Protein AF-0000000076848905 (afdb_homodimer)

Foldseek 3Di:
DVVVLVVVLCVVPDPPPPPCSPLSSVVSVQCVVAPLKDWDWDWDADPNDIGTAKIKTFGLVLLVQCVVFWDLEKEWDKDFDDDPQTWIKIFIWTAGPVGDIGGGMIMIHNDLAQVRLLVRLQSVCVSNPDDPAHEYEYEPRPSNVVSCCVNPVPYHYHYDVVVVVVVVD/DVVVLVVVLCVVPDPPPPPCSPLSSVVSVQCVVAPLKDWDWDWDADPNDIGTAKIKTFGLVLLVQCVVFWDLEKEWDKDFDDDPQTWIKIFIWTAGPVGDIGGGMIMIHNDLAQVRLLVRLQSVCVSNPDDPAHEYEYEPRPSNVVSCCVRPVPYHYHYDCVNVVVVVD

Sequence (338 aa):
MEGERERAKDEIYGSWGSSFRYLFNFKAEMELRSPGSIVEVDTKITKGKVYFHRFFMALKPCVDGFHAGCRPYLSIDSTALNGKWNGHLAACTALDGHNWMFPLAFGFIEVEDEDNWTWFMTQLHRALGPISKLAICTDACKGLENAVKKVFPQAEQRECFRHLMQNFSMEGERERAKDEIYGSWGSSFRYLFNFKAEMELRSPGSIVEVDTKITKGKVYFHRFFMALKPCVDGFHAGCRPYLSIDSTALNGKWNGHLAACTALDGHNWMFPLAFGFIEVEDEDNWTWFMTQLHRALGPISKLAICTDACKGLENAVKKVFPQAEQRECFRHLMQNFS

pLDDT: mean 81.02, std 18.51, range [32.06, 98.38]

Nearest PDB structures (foldseek):
  8wwc-assembly1_C  TM=4.195E-01  e=5.656E-01  synthetic construct
  1g6a-assembly1_A  TM=2.317E-01  e=2.891E-01  Pseudomonas aeruginosa
  6izd-assembly1_A  TM=3.398E-01  e=9.214E-01  Vibrio parahaemolyticus
  6izc-assembly2_B  TM=3.377E-01  e=1.041E+00  Vibrio parahaemolyticus
  9bzr-assembly1_A  TM=2.389E-01  e=2.446E+00  Bordetella bronchiseptica RB50

Organism: Aegilops tauschii subsp. strangulata (NCBI:txid200361)

InterPro domains:
  IPR001207 Transposase, mutator type [PS01007] (139-163)
  IPR018289 MULE transposase domain [PF10551] (74-167)

Secondary structure (DSSP, 8-state):
-HHHHHHHHHHHH-S--TTTHHHHHHHHHHHHHSTT-EEEEEEEEETTEEEEEEEEEE-HHHHHHHHHHEEEEEEEEEEE--SSS--EEEEEEEEETTS-EEEEEEEEESS-SHHHHHHHHHHHHHHH---TT-EEEE-S-HHHHHHHHHH-TTSEEEE-HHHHHHHH-/-HHHHHHHHHHHH-S--TTTHHHHHHHHHHHHHSTT-EEEEEEEEETTEEEEEEEEEE-HHHHHHHHHHEEEEEEEEEEE--SSS--EEEEEEEEETTS-EEEEEEEEESS-SHHHHHHHHHHHHHHH---TT-EEEE-S-HHHHHHHHHH-TTSEEEE-HHHHHHHH-

Radius of gyration: 19.5 Å; Cα contacts (8 Å, |Δi|>4): 661; chains: 2; bounding box: 56×47×46 Å

Solvent-accessible surface area (backbone atoms only — not comparable to full-atom values): 17818 Å² total; per-residue (Å²): 111,70,62,54,51,51,47,50,48,44,67,70,62,53,89,59,67,85,66,60,46,49,63,53,46,35,40,52,48,47,40,68,47,34,68,79,28,44,63,46,79,42,69,39,76,54,95,87,37,81,38,83,41,33,36,39,39,31,46,33,58,31,44,50,39,41,75,71,46,34,47,58,40,37,26,44,43,68,35,75,43,69,50,92,52,75,27,27,42,36,38,35,34,34,26,31,78,73,61,37,80,36,73,40,34,41,32,36,32,50,54,89,35,41,67,48,31,32,52,53,44,44,55,48,40,68,64,65,49,90,64,79,80,25,32,38,34,30,58,87,39,71,21,48,55,52,19,42,50,69,68,40,64,80,40,46,78,39,69,28,58,74,53,52,49,54,72,71,96,112,71,61,54,52,52,48,51,50,44,67,71,63,52,91,59,67,84,64,61,46,45,63,52,47,33,40,52,49,48,40,66,46,34,67,78,29,43,63,48,80,43,69,39,77,54,97,87,37,81,39,84,43,34,36,41,39,30,46,31,58,30,46,52,37,41,76,71,47,32,47,57,39,37,27,45,42,67,34,74,44,70,50,91,52,74,27,27,42,36,38,34,34,32,26,31,78,72,61,36,81,35,74,40,35,39,31,37,32,51,56,89,36,42,67,49,32,32,50,52,44,45,54,49,41,68,64,65,48,90,64,79,79,25,34,37,33,29,59,88,36,72,20,47,53,52,18,44,51,69,67,39,64,78,41,45,79,40,72,29,56,74,52,53,50,54,70,72,96

Structure (mmCIF, N/CA/C/O backbone):
data_AF-0000000076848905-model_v1
#
loop_
_entity.id
_entity.type
_entity.pdbx_description
1 polymer 'MULE transposase domain-containing protein'
#
loop_
_atom_site.group_PDB
_atom_site.id
_atom_site.type_symbol
_atom_site.label_atom_id
_atom_site.label_alt_id
_atom_site.label_comp_id
_atom_site.label_asym_id
_atom_site.label_entity_id
_atom_site.label_seq_id
_atom_site.pdbx_PDB_ins_code
_atom_site.Cartn_x
_atom_site.Cartn_y
_atom_site.Cartn_z
_atom_site.occupancy
_atom_site.B_iso_or_equiv
_atom_site.auth_seq_id
_atom_site.auth_comp_id
_atom_site.auth_asym_id
_atom_site.auth_atom_id
_atom_site.pdbx_PDB_model_num
ATOM 1 N N . MET A 1 1 ? 29.141 11.609 4 1 42.06 1 MET A N 1
ATOM 2 C CA . MET A 1 1 ? 28.312 10.43 3.76 1 42.06 1 MET A CA 1
ATOM 3 C C . MET A 1 1 ? 26.953 10.82 3.205 1 42.06 1 MET A C 1
ATOM 5 O O . MET A 1 1 ? 26.453 10.188 2.277 1 42.06 1 MET A O 1
ATOM 9 N N . GLU A 1 2 ? 26.375 11.961 3.758 1 45.75 2 GLU A N 1
ATOM 10 C CA . GLU A 1 2 ? 25.141 12.562 3.264 1 45.75 2 GLU A CA 1
ATOM 11 C C . GLU A 1 2 ? 25.312 13.094 1.845 1 45.75 2 GLU A C 1
ATOM 13 O O . GLU A 1 2 ? 24.453 12.906 0.992 1 45.75 2 GLU A O 1
ATOM 18 N N . GLY A 1 3 ? 26.422 13.641 1.69 1 48.31 3 GLY A N 1
ATOM 19 C CA . GLY A 1 3 ? 26.75 14.281 0.425 1 48.31 3 GLY A CA 1
ATOM 20 C C . GLY A 1 3 ? 26.875 13.297 -0.722 1 48.31 3 GLY A C 1
ATOM 21 O O . GLY A 1 3 ? 26.438 13.578 -1.842 1 48.31 3 GLY A O 1
ATOM 22 N N . GLU A 1 4 ? 27.578 12.172 -0.38 1 47.31 4 GLU A N 1
ATOM 23 C CA . GLU A 1 4 ? 27.797 11.164 -1.408 1 47.31 4 GLU A CA 1
ATOM 24 C C . GLU A 1 4 ? 26.484 10.523 -1.845 1 47.31 4 GLU A C 1
ATOM 26 O O . GLU A 1 4 ? 26.297 10.211 -3.023 1 47.31 4 GLU A O 1
ATOM 31 N N . ARG A 1 5 ? 25.609 10.367 -0.868 1 46.81 5 ARG A N 1
ATOM 32 C CA . ARG A 1 5 ? 24.297 9.805 -1.173 1 46.81 5 ARG A CA 1
ATOM 33 C C . ARG A 1 5 ? 23.5 10.75 -2.064 1 46.81 5 ARG A C 1
ATOM 35 O O . ARG A 1 5 ? 22.859 10.305 -3.018 1 46.81 5 ARG A O 1
ATOM 42 N N . GLU A 1 6 ? 23.578 11.984 -1.723 1 48.09 6 GLU A N 1
ATOM 43 C CA . GLU A 1 6 ? 22.984 12.992 -2.584 1 48.09 6 GLU A CA 1
ATOM 44 C C . GLU A 1 6 ? 23.578 12.961 -3.986 1 48.09 6 GLU A C 1
ATOM 46 O O . GLU A 1 6 ? 22.859 13.086 -4.98 1 48.09 6 GLU A O 1
ATOM 51 N N . ARG A 1 7 ? 24.938 12.914 -4.023 1 46.19 7 ARG A N 1
ATOM 52 C CA . ARG A 1 7 ? 25.641 12.891 -5.305 1 46.19 7 ARG A CA 1
ATOM 53 C C . ARG A 1 7 ? 25.25 11.656 -6.113 1 46.19 7 ARG A C 1
ATOM 55 O O . ARG A 1 7 ? 25.031 11.742 -7.324 1 46.19 7 ARG A O 1
ATOM 62 N N . ALA A 1 8 ? 25.25 10.531 -5.512 1 44.81 8 ALA A N 1
ATOM 63 C CA . ALA A 1 8 ? 24.906 9.289 -6.199 1 44.81 8 ALA A CA 1
ATOM 64 C C . ALA A 1 8 ? 23.484 9.344 -6.734 1 44.81 8 ALA A C 1
ATOM 66 O O . ALA A 1 8 ? 23.219 8.914 -7.859 1 44.81 8 ALA A O 1
ATOM 67 N N . LYS A 1 9 ? 22.656 9.922 -5.988 1 47.72 9 LYS A N 1
ATOM 68 C CA . LYS A 1 9 ? 21.281 10.156 -6.422 1 47.72 9 LYS A CA 1
ATOM 69 C C . LYS A 1 9 ? 21.25 11.055 -7.652 1 47.72 9 LYS A C 1
ATOM 71 O O . LYS A 1 9 ? 20.5 10.781 -8.602 1 47.72 9 LYS A O 1
ATOM 76 N N . ASP A 1 10 ? 21.969 12.094 -7.57 1 48.12 10 ASP A N 1
ATOM 77 C CA . ASP A 1 10 ? 22.094 13.008 -8.695 1 48.12 10 ASP A CA 1
ATOM 78 C C . ASP A 1 10 ? 22.656 12.305 -9.93 1 48.12 10 ASP A C 1
ATOM 80 O O . ASP A 1 10 ? 22.297 12.625 -11.062 1 48.12 10 ASP A O 1
ATOM 84 N N . GLU A 1 11 ? 23.594 11.492 -9.734 1 45.66 11 GLU A N 1
ATOM 85 C CA . GLU A 1 11 ? 24.219 10.773 -10.836 1 45.66 11 GLU A CA 1
ATOM 86 C C . GLU A 1 11 ? 23.234 9.805 -11.484 1 45.66 11 GLU A C 1
ATOM 88 O O . GLU A 1 11 ? 23.281 9.562 -12.695 1 45.66 11 GLU A O 1
ATOM 93 N N . ILE A 1 12 ? 22.5 9.219 -10.727 1 39.62 12 ILE A N 1
ATOM 94 C CA . ILE A 1 12 ? 21.594 8.219 -11.273 1 39.62 12 ILE A CA 1
ATOM 95 C C . ILE A 1 12 ? 20.391 8.906 -11.93 1 39.62 12 ILE A C 1
ATOM 97 O O . ILE A 1 12 ? 19.922 8.477 -12.984 1 39.62 12 ILE A O 1
ATOM 101 N N . TYR A 1 13 ? 19.828 9.828 -11.352 1 42.56 13 TYR A N 1
ATOM 102 C CA . TYR A 1 13 ? 18.547 10.289 -11.859 1 42.56 13 TYR A CA 1
ATOM 103 C C . TYR A 1 13 ? 18.688 11.602 -12.617 1 42.56 13 TYR A C 1
ATOM 105 O O . TYR A 1 13 ? 17.75 12.062 -13.266 1 42.56 13 TYR A O 1
ATOM 113 N N . GLY A 1 14 ? 19.75 12.094 -13.125 1 37.22 14 GLY A N 1
ATOM 114 C CA . GLY A 1 14 ? 19.953 13.328 -13.875 1 37.22 14 GLY A CA 1
ATOM 115 C C . GLY A 1 14 ? 19.406 14.555 -13.18 1 37.22 14 GLY A C 1
ATOM 116 O O . GLY A 1 14 ? 18.812 14.445 -12.102 1 37.22 14 GLY A O 1
ATOM 117 N N . SER A 1 15 ? 19.719 15.875 -13.742 1 37.5 15 SER A N 1
ATOM 118 C CA . SER A 1 15 ? 19.266 17.203 -13.359 1 37.5 15 SER A CA 1
ATOM 119 C C . SER A 1 15 ? 17.734 17.297 -13.375 1 37.5 15 SER A C 1
ATOM 121 O O . SER A 1 15 ? 17.141 17.641 -14.406 1 37.5 15 SER A O 1
ATOM 123 N N . TRP A 1 16 ? 17.047 16.391 -13.094 1 38.75 16 TRP A N 1
ATOM 124 C CA . TRP A 1 16 ? 15.602 16.531 -13.188 1 38.75 16 TRP A CA 1
ATOM 125 C C . TRP A 1 16 ? 15.125 17.781 -12.445 1 38.75 16 TRP A C 1
ATOM 127 O O . TRP A 1 16 ? 15.688 18.141 -11.406 1 38.75 16 TRP A O 1
ATOM 137 N N . GLY A 1 17 ? 14.398 18.641 -13.031 1 40.88 17 GLY A N 1
ATOM 138 C CA . GLY A 1 17 ? 13.805 19.734 -12.289 1 40.88 17 GLY A CA 1
ATOM 139 C C . GLY A 1 17 ? 13.375 19.344 -10.883 1 40.88 17 GLY A C 1
ATOM 140 O O . GLY A 1 17 ? 13.266 18.156 -10.578 1 40.88 17 GLY A O 1
ATOM 141 N N . SER A 1 18 ? 13.312 20.203 -9.828 1 47.56 18 SER A N 1
ATOM 142 C CA . SER A 1 18 ? 13.148 20.188 -8.375 1 47.56 18 SER A CA 1
ATOM 143 C C . SER A 1 18 ? 12.023 19.25 -7.961 1 47.56 18 SER A C 1
ATOM 145 O O . SER A 1 18 ? 12.062 18.672 -6.875 1 47.56 18 SER A O 1
ATOM 147 N N . SER A 1 19 ? 11.062 19.016 -8.852 1 48.88 19 SER A N 1
ATOM 148 C CA . SER A 1 19 ? 9.773 18.516 -8.375 1 48.88 19 SER A CA 1
ATOM 149 C C . SER A 1 19 ? 9.789 17 -8.258 1 48.88 19 SER A C 1
ATOM 151 O O . SER A 1 19 ? 9.195 16.438 -7.328 1 48.88 19 SER A O 1
ATOM 153 N N . PHE A 1 20 ? 10.414 16.281 -9.281 1 53.88 20 PHE A N 1
ATOM 154 C CA . PHE A 1 20 ? 10.398 14.828 -9.336 1 53.88 20 PHE A CA 1
ATOM 155 C C . PHE A 1 20 ? 11.383 14.234 -8.328 1 53.88 20 PHE A C 1
ATOM 157 O O . PHE A 1 20 ? 11.383 13.023 -8.094 1 53.88 20 PHE A O 1
ATOM 164 N N . ARG A 1 21 ? 11.906 15.016 -7.676 1 63.47 21 ARG A N 1
ATOM 165 C CA . ARG A 1 21 ? 13.094 14.617 -6.922 1 63.47 21 ARG A CA 1
ATOM 166 C C . ARG A 1 21 ? 12.719 13.727 -5.738 1 63.47 21 ARG A C 1
ATOM 168 O O . ARG A 1 21 ? 13.43 12.773 -5.418 1 63.47 21 ARG A O 1
ATOM 175 N N . TYR A 1 22 ? 11.414 13.844 -5.445 1 71.56 22 TYR A N 1
ATOM 176 C CA . TYR A 1 22 ? 11.203 13.164 -4.172 1 71.56 22 TYR A CA 1
ATOM 177 C C . TYR A 1 22 ? 10.852 11.695 -4.383 1 71.56 22 TYR A C 1
ATOM 179 O O . TYR A 1 22 ? 11.359 10.828 -3.672 1 71.56 22 TYR A O 1
ATOM 187 N N . LEU A 1 23 ? 10.102 11.422 -5.469 1 78 23 LEU A N 1
ATOM 188 C CA . LEU A 1 23 ? 9.766 10.031 -5.738 1 78 23 LEU A CA 1
ATOM 189 C C . LEU A 1 23 ? 10.984 9.258 -6.215 1 78 23 LEU A C 1
ATOM 191 O O . LEU A 1 23 ? 11.172 8.094 -5.844 1 78 23 LEU A O 1
ATOM 195 N N . PHE A 1 24 ? 11.734 9.945 -6.93 1 79.88 24 PHE A N 1
ATOM 196 C CA . PHE A 1 24 ? 12.93 9.273 -7.426 1 79.88 24 PHE A CA 1
ATOM 197 C C . PHE A 1 24 ? 13.953 9.102 -6.316 1 79.88 24 PHE A C 1
ATOM 199 O O . PHE A 1 24 ? 14.664 8.094 -6.27 1 79.88 24 PHE A O 1
ATOM 206 N N . ASN A 1 25 ? 14.016 10.094 -5.496 1 81.19 25 ASN A N 1
ATOM 207 C CA . ASN A 1 25 ? 14.852 9.938 -4.312 1 81.19 25 ASN A CA 1
ATOM 208 C C . ASN A 1 25 ? 14.367 8.797 -3.424 1 81.19 25 ASN A C 1
ATOM 210 O O . ASN A 1 25 ? 15.18 8.039 -2.889 1 81.19 25 ASN A O 1
ATOM 214 N N . PHE A 1 26 ? 13.117 8.797 -3.357 1 81.5 26 PHE A N 1
ATOM 215 C CA . PHE A 1 26 ? 12.523 7.703 -2.602 1 81.5 26 PHE A CA 1
ATOM 216 C C . PHE A 1 26 ? 12.898 6.355 -3.211 1 81.5 26 PHE A C 1
ATOM 218 O O . PHE A 1 26 ? 13.336 5.449 -2.502 1 81.5 26 PHE A O 1
ATOM 225 N N . LYS A 1 27 ? 12.695 6.25 -4.488 1 86.5 27 LYS A N 1
ATOM 226 C CA . LYS A 1 27 ? 13.055 5.02 -5.191 1 86.5 27 LYS A CA 1
ATOM 227 C C .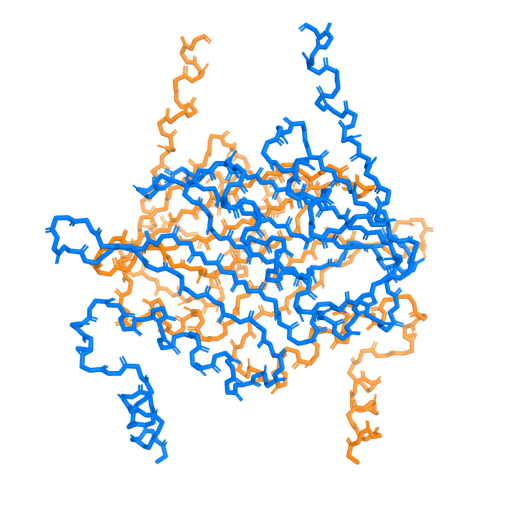 LYS A 1 27 ? 14.508 4.645 -4.934 1 86.5 27 LYS A C 1
ATOM 229 O O . LYS A 1 27 ? 14.812 3.502 -4.578 1 86.5 27 LYS A O 1
ATOM 234 N N . ALA A 1 28 ? 15.359 5.547 -5.055 1 86.25 28 ALA A N 1
ATOM 235 C CA . ALA A 1 28 ? 16.797 5.312 -4.879 1 86.25 28 ALA A CA 1
ATOM 236 C C . ALA A 1 28 ? 17.109 4.879 -3.451 1 86.25 28 ALA A C 1
ATOM 238 O O . ALA A 1 28 ? 17.891 3.957 -3.232 1 86.25 28 ALA A O 1
ATOM 239 N N . GLU A 1 29 ? 16.469 5.531 -2.533 1 85.31 29 GLU A N 1
ATOM 240 C CA . GLU A 1 29 ? 16.703 5.215 -1.127 1 85.31 29 GLU A CA 1
ATOM 241 C C . GLU A 1 29 ? 16.203 3.811 -0.788 1 85.31 29 GLU A C 1
ATOM 243 O O . GLU A 1 29 ? 16.844 3.084 -0.03 1 85.31 29 GLU A O 1
ATOM 248 N N . MET A 1 30 ? 15.031 3.498 -1.342 1 86.38 30 MET A N 1
ATOM 249 C CA . MET A 1 30 ? 14.469 2.182 -1.07 1 86.38 30 MET A CA 1
ATOM 250 C C . MET A 1 30 ? 15.344 1.078 -1.65 1 86.38 30 MET A C 1
ATOM 252 O O . MET A 1 30 ? 15.578 0.058 -1.001 1 86.38 30 MET A O 1
ATOM 256 N N . GLU A 1 31 ? 15.812 1.301 -2.812 1 86.25 31 GLU A N 1
ATOM 257 C CA . GLU A 1 31 ? 16.641 0.296 -3.469 1 86.25 31 GLU A CA 1
ATOM 258 C C . GLU A 1 31 ? 18 0.156 -2.773 1 86.25 31 GLU A C 1
ATOM 260 O O . GLU A 1 31 ? 18.578 -0.928 -2.754 1 86.25 31 GLU A O 1
ATOM 265 N N . LEU A 1 32 ? 18.469 1.231 -2.17 1 85.94 32 LEU A N 1
ATOM 266 C CA . LEU A 1 32 ? 19.719 1.204 -1.421 1 85.94 32 LEU A CA 1
ATOM 267 C C . LEU A 1 32 ? 19.531 0.51 -0.076 1 85.94 32 LEU A C 1
ATOM 269 O O . LEU A 1 32 ? 20.359 -0.313 0.322 1 85.94 32 LEU A O 1
ATOM 273 N N . ARG A 1 33 ? 18.438 0.806 0.573 1 84.5 33 ARG A N 1
ATOM 274 C CA . ARG A 1 33 ? 18.188 0.293 1.918 1 84.5 33 ARG A CA 1
ATOM 275 C C . ARG A 1 33 ? 17.719 -1.157 1.876 1 84.5 33 ARG A C 1
ATOM 277 O O . ARG A 1 33 ? 17.969 -1.921 2.812 1 84.5 33 ARG A O 1
ATOM 284 N N . SER A 1 34 ? 17.109 -1.498 0.831 1 87.88 34 SER A N 1
ATOM 285 C CA . SER A 1 34 ? 16.578 -2.848 0.672 1 87.88 34 SER A CA 1
ATOM 286 C C . SER A 1 34 ? 16.875 -3.4 -0.718 1 87.88 34 SER A C 1
ATOM 288 O O . SER A 1 34 ? 15.953 -3.613 -1.517 1 87.88 34 SER A O 1
ATOM 290 N N . PRO A 1 35 ? 18.203 -3.799 -0.839 1 89.31 35 PRO A N 1
ATOM 291 C CA . PRO A 1 35 ? 18.578 -4.332 -2.15 1 89.31 35 PRO A CA 1
ATOM 292 C C . PRO A 1 35 ? 17.75 -5.551 -2.549 1 89.31 35 PRO A C 1
ATOM 294 O O . PRO A 1 35 ? 17.484 -6.422 -1.717 1 89.31 35 PRO A O 1
ATOM 297 N N . GLY A 1 36 ? 17.297 -5.531 -3.807 1 91.44 36 GLY A N 1
ATOM 298 C CA . GLY A 1 36 ? 16.438 -6.594 -4.293 1 91.44 36 GLY A CA 1
ATOM 299 C C . GLY A 1 36 ? 14.977 -6.18 -4.367 1 91.44 36 GLY A C 1
ATOM 300 O O . GLY A 1 36 ? 14.164 -6.859 -4.996 1 91.44 36 GLY A O 1
ATOM 301 N N . SER A 1 37 ? 14.695 -5.09 -3.711 1 93.31 37 SER A N 1
ATOM 302 C CA . SER A 1 37 ? 13.359 -4.52 -3.857 1 93.31 37 SER A CA 1
ATOM 303 C C . SER A 1 37 ? 13.148 -3.979 -5.266 1 93.31 37 SER A C 1
ATOM 305 O O . SER A 1 37 ? 14.094 -3.557 -5.93 1 93.31 37 SER A O 1
ATOM 307 N N . ILE A 1 38 ? 11.93 -4.066 -5.691 1 95.56 38 ILE A N 1
ATOM 308 C CA . ILE A 1 38 ? 11.555 -3.484 -6.977 1 95.56 38 ILE A CA 1
ATOM 309 C C . ILE A 1 38 ? 10.703 -2.24 -6.75 1 95.56 38 ILE A C 1
ATOM 311 O O . ILE A 1 38 ? 9.594 -2.332 -6.215 1 95.56 38 ILE A O 1
ATOM 315 N N . VAL A 1 39 ? 11.258 -1.119 -7.062 1 94 39 VAL A N 1
ATOM 316 C CA . VAL A 1 39 ? 10.547 0.155 -7.023 1 94 39 VAL A CA 1
ATOM 317 C C . VAL A 1 39 ? 10.602 0.824 -8.391 1 94 39 VAL A C 1
ATOM 319 O O . VAL A 1 39 ? 11.688 1.123 -8.898 1 94 39 VAL A O 1
ATOM 322 N N . GLU A 1 40 ? 9.445 1.011 -8.961 1 95.19 40 GLU A N 1
ATOM 323 C CA . GLU A 1 40 ? 9.398 1.582 -10.297 1 95.19 40 GLU A CA 1
ATOM 324 C C . GLU A 1 40 ?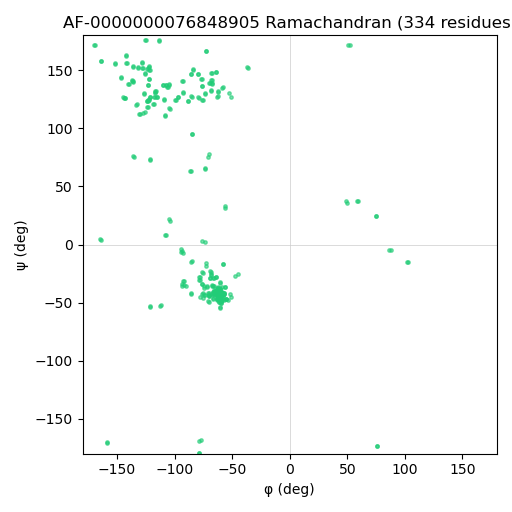 8.484 2.801 -10.352 1 95.19 40 GLU A C 1
ATOM 326 O O . GLU A 1 40 ? 7.383 2.779 -9.797 1 95.19 40 GLU A O 1
ATOM 331 N N . VAL A 1 41 ? 8.992 3.855 -10.906 1 91.12 41 VAL A N 1
ATOM 332 C CA . VAL A 1 41 ? 8.227 5.07 -11.164 1 91.12 41 VAL A CA 1
ATOM 333 C C . VAL A 1 41 ? 8.188 5.352 -12.664 1 91.12 41 VAL A C 1
ATOM 335 O O . VAL A 1 41 ? 9.227 5.406 -13.32 1 91.12 41 VAL A O 1
ATOM 338 N N . ASP A 1 42 ? 6.992 5.387 -13.117 1 91.44 42 ASP A N 1
ATOM 339 C CA . ASP A 1 42 ? 6.809 5.699 -14.531 1 91.44 42 ASP A CA 1
ATOM 340 C C . ASP A 1 42 ? 6.242 7.109 -14.711 1 91.44 42 ASP A C 1
ATOM 342 O O . ASP A 1 42 ? 5.41 7.555 -13.914 1 91.44 42 ASP A O 1
ATOM 346 N N . THR A 1 43 ? 6.785 7.824 -15.672 1 86.81 43 THR A N 1
ATOM 347 C CA . THR A 1 43 ? 6.336 9.18 -15.977 1 86.81 43 THR A CA 1
ATOM 348 C C . THR A 1 43 ? 5.879 9.273 -17.438 1 86.81 43 THR A C 1
ATOM 350 O O . THR A 1 43 ? 6.18 8.398 -18.25 1 86.81 43 THR A O 1
ATOM 353 N N . LYS A 1 44 ? 5.043 10.164 -17.609 1 84.19 44 LYS A N 1
ATOM 354 C CA . LYS A 1 44 ? 4.617 10.445 -18.969 1 84.19 44 LYS A CA 1
ATOM 355 C C . LYS A 1 44 ? 4.844 11.914 -19.328 1 84.19 44 LYS A C 1
ATOM 357 O O . LYS A 1 44 ? 4.945 12.758 -18.438 1 84.19 44 LYS A O 1
ATOM 362 N N . ILE A 1 45 ? 5.07 12.141 -20.609 1 83.81 45 ILE A N 1
ATOM 363 C CA . ILE A 1 45 ? 5.258 13.5 -21.094 1 83.81 45 ILE A CA 1
ATOM 364 C C . ILE A 1 45 ? 3.994 13.969 -21.812 1 83.81 45 ILE A C 1
ATOM 366 O O . ILE A 1 45 ? 3.527 13.312 -22.75 1 83.81 45 ILE A O 1
ATOM 370 N N . THR A 1 46 ? 3.406 14.969 -21.266 1 77.62 46 THR A N 1
ATOM 371 C CA . THR A 1 46 ? 2.248 15.602 -21.891 1 77.62 46 THR A CA 1
ATOM 372 C C . THR A 1 46 ? 2.504 17.094 -22.109 1 77.62 46 THR A C 1
ATOM 374 O O . THR A 1 46 ? 2.779 17.828 -21.156 1 77.62 46 THR A O 1
ATOM 377 N N . LYS A 1 47 ? 2.369 17.5 -23.375 1 83.38 47 LYS A N 1
ATOM 378 C CA . LYS A 1 47 ? 2.576 18.891 -23.75 1 83.38 47 LYS A CA 1
ATOM 379 C C . LYS A 1 47 ? 3.891 19.422 -23.172 1 83.38 47 LYS A C 1
ATOM 381 O O . LYS A 1 47 ? 3.926 20.484 -22.562 1 83.38 47 LYS A O 1
ATOM 386 N N . GLY A 1 48 ? 4.902 18.625 -23.141 1 79.38 48 GLY A N 1
ATOM 387 C CA . GLY A 1 48 ? 6.246 19.031 -22.766 1 79.38 48 GLY A CA 1
ATOM 388 C C . GLY A 1 48 ? 6.484 18.969 -21.266 1 79.38 48 GLY A C 1
ATOM 389 O O . GLY A 1 48 ? 7.582 19.266 -20.797 1 79.38 48 GLY A O 1
ATOM 390 N N . LYS A 1 49 ? 5.441 18.672 -20.594 1 76.31 49 LYS A N 1
ATOM 391 C CA . LYS A 1 49 ? 5.59 18.547 -19.141 1 76.31 49 LYS A CA 1
ATOM 392 C C . LYS A 1 49 ? 5.582 17.094 -18.703 1 76.31 49 LYS A C 1
ATOM 394 O O . LYS A 1 49 ? 4.898 16.266 -19.297 1 76.31 49 LYS A O 1
ATOM 399 N N . VAL A 1 50 ? 6.492 16.828 -17.766 1 77.62 50 VAL A N 1
ATOM 400 C CA . VAL A 1 50 ? 6.582 15.477 -17.234 1 77.62 50 VAL A CA 1
ATOM 401 C C . VAL A 1 50 ? 5.574 15.305 -16.094 1 77.62 50 VAL A C 1
ATOM 403 O O . VAL A 1 50 ? 5.508 16.141 -15.188 1 77.62 50 VAL A O 1
ATOM 406 N N . TYR A 1 51 ? 4.75 14.242 -16.203 1 76.31 51 TYR A N 1
ATOM 407 C CA . TYR A 1 51 ? 3.752 13.953 -15.188 1 76.31 51 TYR A CA 1
ATOM 408 C C . TYR A 1 51 ? 3.953 12.555 -14.609 1 76.31 51 TYR A C 1
ATOM 410 O O . TYR A 1 51 ? 4.473 11.664 -15.281 1 76.31 51 TYR A O 1
ATOM 418 N N . PHE A 1 52 ? 3.557 12.469 -13.359 1 81.25 52 PHE A N 1
ATOM 419 C CA . PHE A 1 52 ? 3.508 11.141 -12.75 1 81.25 52 PHE A CA 1
ATOM 420 C C . PHE A 1 52 ? 2.508 10.25 -13.469 1 81.25 52 PHE A C 1
ATOM 422 O O . PHE A 1 52 ? 1.381 10.672 -13.742 1 81.25 52 PHE A O 1
ATOM 429 N N . HIS A 1 53 ? 3.006 9.039 -13.789 1 88.38 53 HIS A N 1
ATOM 430 C CA . HIS A 1 53 ? 2.121 8.141 -14.516 1 88.38 53 HIS A CA 1
ATOM 431 C C . HIS A 1 53 ? 1.721 6.941 -13.664 1 88.38 53 HIS A C 1
ATOM 433 O O . HIS A 1 53 ? 0.532 6.664 -13.492 1 88.38 53 HIS A O 1
ATOM 439 N N . ARG A 1 54 ? 2.6 6.285 -13.117 1 92.5 54 ARG A N 1
ATOM 440 C CA . ARG A 1 54 ? 2.312 5.113 -12.297 1 92.5 54 ARG A CA 1
ATOM 441 C C . ARG A 1 54 ? 3.518 4.734 -11.445 1 92.5 54 ARG A C 1
ATOM 443 O O . ARG A 1 54 ? 4.633 5.191 -11.703 1 92.5 54 ARG A O 1
ATOM 450 N N . PHE A 1 55 ? 3.232 4.027 -10.391 1 92.12 55 PHE A N 1
ATOM 451 C CA . PHE A 1 55 ? 4.195 3.66 -9.359 1 92.12 55 PHE A CA 1
ATOM 452 C C . PHE A 1 55 ? 3.973 2.225 -8.898 1 92.12 55 PHE A C 1
ATOM 454 O O . PHE A 1 55 ? 2.832 1.768 -8.805 1 92.12 55 PHE A O 1
ATOM 461 N N . PHE A 1 56 ? 5.105 1.493 -8.719 1 96.06 56 PHE A N 1
ATOM 462 C CA . PHE A 1 56 ? 5.062 0.127 -8.211 1 96.06 56 PHE A CA 1
ATOM 463 C C . PHE A 1 56 ? 6.145 -0.091 -7.16 1 96.06 56 PHE A C 1
ATOM 465 O O . PHE A 1 56 ? 7.277 0.366 -7.324 1 96.06 56 PHE A O 1
ATOM 472 N N . MET A 1 57 ? 5.742 -0.843 -6.086 1 95.75 57 MET A N 1
ATOM 473 C CA . MET A 1 57 ? 6.75 -1.179 -5.082 1 95.75 57 MET A CA 1
ATOM 474 C C . MET A 1 57 ? 6.516 -2.578 -4.523 1 95.75 57 MET A C 1
ATOM 476 O O . MET A 1 57 ? 5.398 -2.916 -4.133 1 95.75 57 MET A O 1
ATOM 480 N N . ALA A 1 58 ? 7.488 -3.369 -4.566 1 96.44 58 ALA A N 1
ATOM 481 C CA . ALA A 1 58 ? 7.59 -4.648 -3.869 1 96.44 58 ALA A CA 1
ATOM 482 C C . ALA A 1 58 ? 8.914 -4.758 -3.117 1 96.44 58 ALA A C 1
ATOM 484 O O . ALA A 1 58 ? 9.977 -4.855 -3.732 1 96.44 58 ALA A O 1
ATOM 485 N N . LEU A 1 59 ? 8.844 -4.766 -1.847 1 93.56 59 LEU A N 1
ATOM 486 C CA . LEU A 1 59 ? 10.055 -4.789 -1.028 1 93.56 59 LEU A CA 1
ATOM 487 C C . LEU A 1 59 ? 10.625 -6.203 -0.945 1 93.56 59 LEU A C 1
ATOM 489 O O . LEU A 1 59 ? 9.867 -7.176 -0.854 1 93.56 59 LEU A O 1
ATOM 493 N N . LYS A 1 60 ? 11.867 -6.242 -0.875 1 93.25 60 LYS A N 1
ATOM 494 C CA . LYS A 1 60 ? 12.547 -7.531 -0.838 1 93.25 60 LYS A CA 1
ATOM 495 C C . LYS A 1 60 ? 12.078 -8.375 0.344 1 93.25 60 LYS A C 1
ATOM 497 O O . LYS A 1 60 ? 11.852 -9.578 0.206 1 93.25 60 LYS A O 1
ATOM 502 N N . PRO A 1 61 ? 11.93 -7.797 1.509 1 90 61 PRO A N 1
ATOM 503 C CA . PRO A 1 61 ? 11.445 -8.609 2.621 1 90 61 PRO A CA 1
ATOM 504 C C . PRO A 1 61 ? 10.055 -9.188 2.365 1 90 61 PRO A C 1
ATOM 506 O O . PRO A 1 61 ? 9.734 -10.281 2.838 1 90 61 PRO A O 1
ATOM 509 N N . CYS A 1 62 ? 9.227 -8.484 1.656 1 92 62 CYS A N 1
ATOM 510 C CA . CYS A 1 62 ? 7.914 -9 1.277 1 92 62 CYS A CA 1
ATOM 511 C C . CYS A 1 62 ? 8.047 -10.18 0.321 1 92 62 CYS A C 1
ATOM 513 O O . CYS A 1 62 ? 7.414 -11.219 0.512 1 92 62 CYS A O 1
ATOM 515 N N . VAL A 1 63 ? 8.883 -9.961 -0.631 1 94 63 VAL A N 1
ATOM 516 C CA . VAL A 1 63 ? 9.102 -10.984 -1.644 1 94 63 VAL A CA 1
ATOM 517 C C . VAL A 1 63 ? 9.695 -12.234 -0.993 1 94 63 VAL A C 1
ATOM 519 O O . VAL A 1 63 ? 9.234 -13.352 -1.243 1 94 63 VAL A O 1
ATOM 522 N N . ASP A 1 64 ? 10.688 -12.039 -0.175 1 91.81 64 ASP A N 1
ATOM 523 C CA . ASP A 1 64 ? 11.32 -13.148 0.535 1 91.81 64 ASP A CA 1
ATOM 524 C C . ASP A 1 64 ? 10.312 -13.875 1.427 1 91.81 64 ASP A C 1
ATOM 526 O O . ASP A 1 64 ? 10.312 -15.102 1.503 1 91.81 64 ASP A O 1
ATOM 530 N N . GLY A 1 65 ? 9.523 -13.133 2.113 1 89.5 65 GLY A N 1
ATOM 531 C CA . GLY A 1 65 ? 8.508 -13.734 2.967 1 89.5 65 GLY A CA 1
ATOM 532 C C . GLY A 1 65 ? 7.504 -14.57 2.203 1 89.5 65 GLY A C 1
ATOM 533 O O . GLY A 1 65 ? 7.098 -15.641 2.666 1 89.5 65 GLY A O 1
ATOM 534 N N . PHE A 1 66 ? 7.152 -14.102 1.109 1 92.62 66 PHE A N 1
ATOM 535 C CA . PHE A 1 66 ? 6.238 -14.867 0.264 1 92.62 66 PHE A CA 1
ATOM 536 C C . PHE A 1 66 ? 6.84 -16.219 -0.105 1 92.62 66 PHE A C 1
ATOM 538 O O . PHE A 1 66 ? 6.199 -17.25 0.071 1 92.62 66 PHE A O 1
ATOM 545 N N . HIS A 1 67 ? 8.094 -16.172 -0.565 1 92.44 67 HIS A N 1
ATOM 546 C CA . HIS A 1 67 ? 8.75 -17.391 -1.011 1 92.44 67 HIS A CA 1
ATOM 547 C C . HIS A 1 67 ? 9.023 -18.328 0.162 1 92.44 67 HIS A C 1
ATOM 549 O O . HIS A 1 67 ? 9.047 -19.547 -0.006 1 92.44 67 HIS A O 1
ATOM 555 N N . ALA A 1 68 ? 9.117 -17.719 1.251 1 87.75 68 ALA A N 1
ATOM 556 C CA . ALA A 1 68 ? 9.508 -18.5 2.42 1 87.75 68 ALA A CA 1
ATOM 557 C C . ALA A 1 68 ? 8.32 -19.297 2.965 1 87.75 68 ALA A C 1
ATOM 559 O O . ALA A 1 68 ? 8.5 -20.375 3.529 1 87.75 68 ALA A O 1
ATOM 560 N N . GLY A 1 69 ? 7.059 -18.672 2.754 1 86.31 69 GLY A N 1
ATOM 561 C CA . GLY A 1 69 ? 6.059 -19.453 3.471 1 86.31 69 GLY A CA 1
ATOM 562 C C . GLY A 1 69 ? 4.637 -19.125 3.041 1 86.31 69 GLY A C 1
ATOM 563 O O . GLY A 1 69 ? 3.678 -19.656 3.605 1 86.31 69 GLY A O 1
ATOM 564 N N . CYS A 1 70 ? 4.426 -18.344 2.107 1 89 70 CYS A N 1
ATOM 565 C CA . CYS A 1 70 ? 3.062 -18.016 1.695 1 89 70 CYS A CA 1
ATOM 566 C C . CYS A 1 70 ? 2.523 -19.078 0.733 1 89 70 CYS A C 1
ATOM 568 O O . CYS A 1 70 ? 3.297 -19.766 0.07 1 89 70 CYS A O 1
ATOM 570 N N . ARG A 1 71 ? 1.227 -19.219 0.792 1 89.44 71 ARG A N 1
ATOM 571 C CA . ARG A 1 71 ? 0.545 -20.031 -0.203 1 89.44 71 ARG A CA 1
ATOM 572 C C . ARG A 1 71 ? 0.682 -19.438 -1.598 1 89.44 71 ARG A C 1
ATOM 574 O O . ARG A 1 71 ? 0.84 -18.219 -1.743 1 89.44 71 ARG A O 1
ATOM 581 N N . PRO A 1 72 ? 0.708 -20.359 -2.586 1 93.31 72 PRO A N 1
ATOM 582 C CA . PRO A 1 72 ? 0.749 -19.828 -3.949 1 93.31 72 PRO A CA 1
ATOM 583 C C . PRO A 1 72 ? -0.588 -19.234 -4.391 1 93.31 72 PRO A C 1
ATOM 585 O O . PRO A 1 72 ? -1.209 -19.734 -5.332 1 93.31 72 PRO A O 1
ATOM 588 N N . TYR A 1 73 ? -0.957 -18.203 -3.746 1 92.5 73 TYR A N 1
ATOM 589 C CA . TYR A 1 73 ? -2.223 -17.5 -3.92 1 92.5 73 TYR A CA 1
ATOM 590 C C . TYR A 1 73 ? -2.035 -15.992 -3.77 1 92.5 73 TYR A C 1
ATOM 592 O O . TYR A 1 73 ? -1.472 -15.531 -2.775 1 92.5 73 T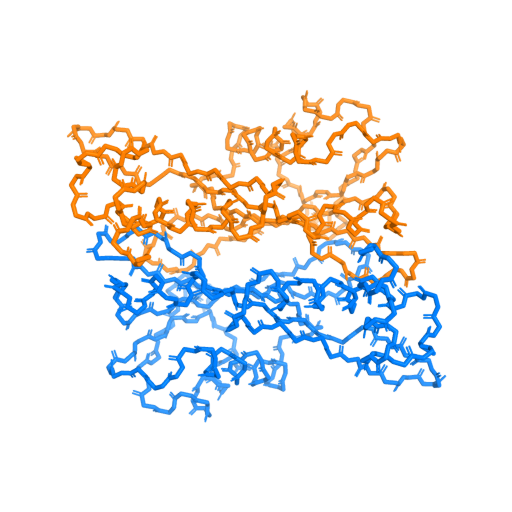YR A O 1
ATOM 600 N N . LEU A 1 74 ? -2.488 -15.273 -4.777 1 93.81 74 LEU A N 1
ATOM 601 C CA . LEU A 1 74 ? -2.406 -13.82 -4.754 1 93.81 74 LEU A CA 1
ATOM 602 C C . LEU A 1 74 ? -3.791 -13.195 -4.895 1 93.81 74 LEU A C 1
ATOM 604 O O . LEU A 1 74 ? -4.625 -13.688 -5.656 1 93.81 74 LEU A O 1
ATOM 608 N N . SER A 1 75 ? -3.959 -12.172 -4.195 1 91.88 75 SER A N 1
ATOM 609 C CA . SER A 1 75 ? -5.137 -11.328 -4.371 1 91.88 75 SER A CA 1
ATOM 610 C C . SER A 1 75 ? -4.758 -9.938 -4.863 1 91.88 75 SER A C 1
ATOM 612 O O . SER A 1 75 ? -3.893 -9.281 -4.277 1 91.88 75 SER A O 1
ATOM 614 N N . ILE A 1 76 ? -5.363 -9.555 -5.914 1 93.12 76 ILE A N 1
ATOM 615 C CA . ILE A 1 76 ? -5.145 -8.219 -6.453 1 93.12 76 ILE A CA 1
ATOM 616 C C . ILE A 1 76 ? -6.391 -7.363 -6.23 1 93.12 76 ILE A C 1
ATOM 618 O O . ILE A 1 76 ? -7.484 -7.727 -6.664 1 93.12 76 ILE A O 1
ATOM 622 N N . ASP A 1 77 ? -6.168 -6.238 -5.598 1 86.38 77 ASP A N 1
ATOM 623 C CA . ASP A 1 77 ? -7.254 -5.309 -5.293 1 86.38 77 ASP A CA 1
ATOM 624 C C . ASP A 1 77 ? -6.883 -3.883 -5.699 1 86.38 77 ASP A C 1
ATOM 626 O O . ASP A 1 77 ? -5.703 -3.549 -5.805 1 86.38 77 ASP A O 1
ATOM 630 N N . SER A 1 78 ? -7.895 -3.154 -5.992 1 88.06 78 SER A N 1
ATOM 631 C CA . SER A 1 78 ? -7.664 -1.752 -6.328 1 88.06 78 SER A CA 1
ATOM 632 C C . SER A 1 78 ? -8.773 -0.863 -5.773 1 88.06 78 SER A C 1
ATOM 634 O O . SER A 1 78 ? -9.875 -1.337 -5.496 1 88.06 78 SER A O 1
ATOM 636 N N . THR A 1 79 ? -8.461 0.379 -5.582 1 82.5 79 THR A N 1
ATOM 637 C CA . THR A 1 79 ? -9.453 1.367 -5.172 1 82.5 79 THR A CA 1
ATOM 638 C C . THR A 1 79 ? -9.133 2.734 -5.773 1 82.5 79 THR A C 1
ATOM 640 O O . THR A 1 79 ? -7.969 3.109 -5.895 1 82.5 79 THR A O 1
ATOM 643 N N . ALA A 1 80 ? -10.258 3.346 -6.07 1 84 80 ALA A N 1
ATOM 644 C CA . ALA A 1 80 ? -10.078 4.719 -6.531 1 84 80 ALA A CA 1
ATOM 645 C C . ALA A 1 80 ? -9.594 5.621 -5.398 1 84 80 ALA A C 1
ATOM 647 O O . ALA A 1 80 ? -10.047 5.488 -4.258 1 84 80 ALA A O 1
ATOM 648 N N . LEU A 1 81 ? -8.742 6.504 -5.719 1 81.62 81 LEU A N 1
ATOM 649 C CA . LEU A 1 81 ? -8.219 7.438 -4.727 1 81.62 81 LEU A CA 1
ATOM 650 C C . LEU A 1 81 ? -9.023 8.734 -4.723 1 81.62 81 LEU A C 1
ATOM 652 O O . LEU A 1 81 ? -9.43 9.219 -5.777 1 81.62 81 LEU A O 1
ATOM 656 N N . ASN A 1 82 ? -9.266 9.281 -3.604 1 70.06 82 ASN A N 1
ATOM 657 C CA . ASN A 1 82 ? -10.109 10.461 -3.412 1 70.06 82 ASN A CA 1
ATOM 658 C C . ASN A 1 82 ? -9.281 11.742 -3.385 1 70.06 82 ASN A C 1
ATOM 660 O O . ASN A 1 82 ? -9.836 12.844 -3.389 1 70.06 82 ASN A O 1
ATOM 664 N N . GLY A 1 83 ? -8.125 11.711 -3.438 1 68.88 83 GLY A N 1
ATOM 665 C CA . GLY A 1 83 ? -7.316 12.914 -3.344 1 68.88 83 GLY A CA 1
ATOM 666 C C . GLY A 1 83 ? -7.273 13.703 -4.637 1 68.88 83 GLY A C 1
ATOM 667 O O . GLY A 1 83 ? -8.172 13.594 -5.473 1 68.88 83 GLY A O 1
ATOM 668 N N . LYS A 1 84 ? -6.465 14.594 -4.711 1 69.69 84 LYS A N 1
ATOM 669 C CA . LYS A 1 84 ? -6.316 15.516 -5.836 1 69.69 84 LYS A CA 1
ATOM 670 C C . LYS A 1 84 ? -5.844 14.781 -7.086 1 69.69 84 LYS A C 1
ATOM 672 O O . LYS A 1 84 ? -6.09 15.227 -8.211 1 69.69 84 LYS A O 1
ATOM 677 N N . TRP A 1 85 ? -5.133 13.742 -6.867 1 72.81 85 TRP A N 1
ATOM 678 C CA . TRP A 1 85 ? -4.719 12.898 -7.984 1 72.81 85 TRP A CA 1
ATOM 679 C C . TRP A 1 85 ? -5.766 11.828 -8.281 1 72.81 85 TRP A C 1
ATOM 681 O O . TRP A 1 85 ? -6.148 11.062 -7.387 1 72.81 85 TRP A O 1
ATOM 691 N N . ASN A 1 86 ? -6.168 11.906 -9.516 1 77.31 86 ASN A N 1
ATOM 692 C CA . ASN A 1 86 ? -7.184 10.945 -9.938 1 77.31 86 ASN A CA 1
ATOM 693 C C . ASN A 1 86 ? -6.555 9.625 -10.375 1 77.31 86 ASN A C 1
ATOM 695 O O . ASN A 1 86 ? -5.859 9.57 -11.391 1 77.31 86 ASN A O 1
ATOM 699 N N . GLY A 1 87 ? -6.465 8.688 -9.555 1 86.75 87 GLY A N 1
ATOM 700 C CA . GLY A 1 87 ? -5.926 7.379 -9.883 1 86.75 87 GLY A CA 1
ATOM 701 C C . GLY A 1 87 ? -6.379 6.293 -8.922 1 86.75 87 GLY A C 1
ATOM 702 O O . GLY A 1 87 ? -7.426 6.422 -8.281 1 86.75 87 GLY A O 1
ATOM 703 N N . HIS A 1 88 ? -5.746 5.188 -9.102 1 90 88 HIS A N 1
ATOM 704 C CA . HIS A 1 88 ? -6.117 4.023 -8.305 1 90 88 HIS A CA 1
ATOM 705 C C . HIS A 1 88 ? -4.922 3.486 -7.527 1 90 88 HIS A C 1
ATOM 707 O O . HIS A 1 88 ? -3.799 3.463 -8.039 1 90 88 HIS A O 1
ATOM 713 N N . LEU A 1 89 ? -5.227 3.18 -6.352 1 89.5 89 LEU A N 1
ATOM 714 C CA . LEU A 1 89 ? -4.309 2.338 -5.594 1 89.5 89 LEU A CA 1
ATOM 715 C C . LEU A 1 89 ? -4.461 0.873 -5.988 1 89.5 89 LEU A C 1
ATOM 717 O O . LEU A 1 89 ? -5.582 0.362 -6.066 1 89.5 89 LEU A O 1
ATOM 721 N N . ALA A 1 90 ? -3.383 0.263 -6.344 1 93.06 90 ALA A N 1
ATOM 722 C CA . ALA A 1 90 ? -3.342 -1.173 -6.605 1 93.06 90 ALA A CA 1
ATOM 723 C C . ALA A 1 90 ? -2.557 -1.907 -5.523 1 93.06 90 ALA A C 1
ATOM 725 O O . ALA A 1 90 ? -1.518 -1.425 -5.066 1 93.06 90 ALA A O 1
ATOM 726 N N . ALA A 1 91 ? -3.074 -3.029 -5.082 1 93.12 91 ALA A N 1
ATOM 727 C CA . ALA A 1 91 ? -2.396 -3.799 -4.043 1 93.12 91 ALA A CA 1
ATOM 728 C C . ALA A 1 91 ? -2.41 -5.289 -4.367 1 93.12 91 ALA A C 1
ATOM 730 O O . ALA A 1 91 ? -3.396 -5.809 -4.898 1 93.12 91 ALA A O 1
ATOM 731 N N . CYS A 1 92 ? -1.316 -5.914 -4.074 1 94.56 92 CYS A N 1
ATOM 732 C CA . CYS A 1 92 ? -1.199 -7.367 -4.133 1 94.56 92 CYS A CA 1
ATOM 733 C C . CYS A 1 92 ? -0.899 -7.945 -2.756 1 94.56 92 CYS A C 1
ATOM 735 O O . CYS A 1 92 ? 0.052 -7.523 -2.096 1 94.56 92 CYS A O 1
ATOM 737 N N . THR A 1 93 ? -1.707 -8.875 -2.377 1 91.94 93 THR A N 1
ATOM 738 C CA . THR A 1 93 ? -1.521 -9.523 -1.083 1 91.94 93 THR A CA 1
ATOM 739 C C . THR A 1 93 ? -1.5 -11.047 -1.237 1 91.94 93 THR A C 1
ATOM 741 O O . THR A 1 93 ? -1.987 -11.578 -2.236 1 91.94 93 THR A O 1
ATOM 744 N N . ALA A 1 94 ? -0.888 -11.664 -0.295 1 91.75 94 ALA A N 1
ATOM 745 C CA . ALA A 1 94 ? -0.827 -13.125 -0.234 1 91.75 94 ALA A CA 1
ATOM 746 C C . ALA A 1 94 ? -1.348 -13.641 1.104 1 91.75 94 ALA A C 1
ATOM 748 O O . ALA A 1 94 ? -1.838 -12.859 1.927 1 91.75 94 ALA A O 1
ATOM 749 N N . LEU A 1 95 ? -1.399 -14.945 1.178 1 86.25 95 LEU A N 1
ATOM 750 C CA . LEU A 1 95 ? -1.739 -15.625 2.422 1 86.25 95 LEU A CA 1
ATOM 751 C C . LEU A 1 95 ? -0.58 -16.484 2.902 1 86.25 95 LEU A C 1
ATOM 753 O O . LEU A 1 95 ? 0.01 -17.234 2.117 1 86.25 95 LEU A O 1
ATOM 757 N N . ASP A 1 96 ? -0.354 -16.25 4.102 1 83.44 96 ASP A N 1
ATOM 758 C CA . ASP A 1 96 ? 0.681 -17.156 4.602 1 83.44 96 ASP A CA 1
ATOM 759 C C . ASP A 1 96 ? 0.107 -18.531 4.902 1 83.44 96 ASP A C 1
ATOM 761 O O . ASP A 1 96 ? -1.058 -18.812 4.602 1 83.44 96 ASP A O 1
ATOM 765 N N . GLY A 1 97 ? 0.928 -19.438 5.371 1 77.12 97 GLY A N 1
ATOM 766 C CA . GLY A 1 97 ? 0.532 -20.812 5.621 1 77.12 97 GLY A CA 1
ATOM 767 C C . GLY A 1 97 ? -0.618 -20.922 6.602 1 77.12 97 GLY A C 1
ATOM 768 O O . GLY A 1 97 ? -1.31 -21.953 6.633 1 77.12 97 GLY A O 1
ATOM 769 N N . HIS A 1 98 ? -0.912 -19.891 7.348 1 75.25 98 HIS A N 1
ATOM 770 C CA . HIS A 1 98 ? -1.987 -19.906 8.336 1 75.25 98 HIS A CA 1
ATOM 771 C C . HIS A 1 98 ? -3.164 -19.047 7.875 1 75.25 98 HIS A C 1
ATOM 773 O O . HIS A 1 98 ? -3.998 -18.641 8.688 1 75.25 98 HIS A O 1
ATOM 779 N N . ASN A 1 99 ? -3.072 -18.625 6.676 1 77.06 99 ASN A N 1
ATOM 780 C CA . ASN A 1 99 ? -4.129 -17.859 6.031 1 77.06 99 ASN A CA 1
ATOM 781 C C . ASN A 1 99 ? -4.168 -16.422 6.543 1 77.06 99 ASN A C 1
ATOM 783 O O . ASN A 1 99 ? -5.23 -15.797 6.562 1 77.06 99 ASN A O 1
ATOM 787 N N . TRP A 1 100 ? -3.021 -16.031 7.012 1 79.25 100 TRP A N 1
ATOM 788 C CA . TRP A 1 100 ? -2.908 -14.625 7.355 1 79.25 100 TRP A CA 1
ATOM 789 C C . TRP A 1 100 ? -2.518 -13.797 6.137 1 79.25 100 TRP A C 1
ATOM 791 O O . TRP A 1 100 ? -1.708 -14.234 5.316 1 79.25 100 TRP A O 1
ATOM 801 N N . MET A 1 101 ? -3.055 -12.68 6.234 1 84.25 101 MET A N 1
ATOM 802 C CA . MET A 1 101 ? -2.748 -11.766 5.145 1 84.25 101 MET A CA 1
ATOM 803 C C . MET A 1 101 ? -1.278 -11.359 5.172 1 84.25 101 MET A C 1
ATOM 805 O O . MET A 1 101 ? -0.717 -11.117 6.242 1 84.25 101 MET A O 1
ATOM 809 N N . PHE A 1 102 ? -0.678 -11.305 4.051 1 88.75 102 PHE A N 1
ATOM 810 C CA . PHE A 1 102 ? 0.714 -10.898 3.883 1 88.75 102 PHE A CA 1
ATOM 811 C C . PHE A 1 102 ? 0.854 -9.883 2.756 1 88.75 102 PHE A C 1
ATOM 813 O O . PHE A 1 102 ? 0.459 -10.148 1.62 1 88.75 102 PHE A O 1
ATOM 820 N N . PRO A 1 103 ? 1.393 -8.648 3.127 1 90.75 103 PRO A N 1
ATOM 821 C CA . PRO A 1 103 ? 1.574 -7.66 2.064 1 90.75 103 PRO A CA 1
ATOM 822 C C . PRO A 1 103 ? 2.686 -8.039 1.089 1 90.75 103 PRO A C 1
ATOM 824 O O . PRO A 1 103 ? 3.738 -8.531 1.506 1 90.75 103 PRO A O 1
ATOM 827 N N . LEU A 1 104 ? 2.43 -7.805 -0.183 1 94.5 104 LEU A N 1
ATOM 828 C CA . LEU A 1 104 ? 3.441 -8.164 -1.169 1 94.5 104 LEU A CA 1
ATOM 829 C C . LEU A 1 104 ? 3.869 -6.949 -1.982 1 94.5 104 LEU A C 1
ATOM 831 O O . LEU A 1 104 ? 5.062 -6.66 -2.094 1 94.5 104 LEU A O 1
ATOM 835 N N . ALA A 1 105 ? 2.885 -6.289 -2.541 1 96.12 105 ALA A N 1
ATOM 836 C CA . ALA A 1 105 ? 3.207 -5.164 -3.418 1 96.12 105 ALA A CA 1
ATOM 837 C C . ALA A 1 105 ? 2.084 -4.133 -3.426 1 96.12 105 ALA A C 1
ATOM 839 O O . ALA A 1 105 ? 0.934 -4.457 -3.119 1 96.12 105 ALA A O 1
ATOM 840 N N . PHE A 1 106 ? 2.477 -2.906 -3.756 1 93.94 106 PHE A N 1
ATOM 841 C CA . PHE A 1 106 ? 1.515 -1.827 -3.951 1 93.94 106 PHE A CA 1
ATOM 842 C C . PHE A 1 106 ? 1.937 -0.927 -5.105 1 93.94 106 PHE A C 1
ATOM 844 O O . PHE A 1 106 ? 3.1 -0.94 -5.52 1 93.94 106 PHE A O 1
ATOM 851 N N . GLY A 1 107 ? 0.925 -0.195 -5.531 1 93.62 107 GLY A N 1
ATOM 852 C CA . GLY A 1 107 ? 1.223 0.736 -6.609 1 93.62 107 GLY A CA 1
ATOM 853 C C . GLY A 1 107 ? 0.1 1.721 -6.875 1 93.62 107 GLY A C 1
ATOM 854 O O . GLY A 1 107 ? -0.983 1.605 -6.297 1 93.62 107 GLY A O 1
ATOM 855 N N . PHE A 1 108 ? 0.503 2.648 -7.727 1 91.62 108 PHE A N 1
ATOM 856 C CA . PHE A 1 108 ? -0.452 3.635 -8.219 1 91.62 108 PHE A CA 1
ATOM 857 C C . PHE A 1 108 ? -0.556 3.582 -9.734 1 91.62 108 PHE A C 1
ATOM 859 O O . PHE A 1 108 ? 0.461 3.604 -10.438 1 91.62 108 PHE A O 1
ATOM 866 N N . ILE A 1 109 ? -1.758 3.455 -10.133 1 93.25 109 ILE A N 1
ATOM 867 C CA . ILE A 1 109 ? -1.997 3.482 -11.57 1 93.25 109 ILE A CA 1
ATOM 868 C C . ILE A 1 109 ? -3.045 4.543 -11.906 1 93.25 109 ILE A C 1
ATOM 870 O O . ILE A 1 109 ? -3.961 4.785 -11.117 1 93.25 109 ILE A O 1
ATOM 874 N N . GLU A 1 110 ? -2.914 5.137 -13.023 1 89.5 110 GLU A N 1
ATOM 875 C CA . GLU A 1 110 ? -3.787 6.25 -13.375 1 89.5 110 GLU A CA 1
ATOM 876 C C . GLU A 1 110 ? -5.211 5.77 -13.656 1 89.5 110 GLU A C 1
ATOM 878 O O . GLU A 1 110 ? -6.176 6.375 -13.188 1 89.5 110 GLU A O 1
ATOM 883 N N . VAL A 1 111 ? -5.32 4.746 -14.469 1 90.81 111 VAL A N 1
ATOM 884 C CA . VAL A 1 111 ? -6.613 4.172 -14.828 1 90.81 111 VAL A CA 1
ATOM 885 C C . VAL A 1 111 ? -6.535 2.648 -14.781 1 90.81 111 VAL A C 1
ATOM 887 O O . VAL A 1 111 ? -5.465 2.068 -14.969 1 90.81 111 VAL A O 1
ATOM 890 N N . GLU A 1 112 ? -7.66 2.031 -14.531 1 92.56 112 GLU A N 1
ATOM 891 C CA . GLU A 1 112 ? -7.734 0.575 -14.453 1 92.56 112 GLU A CA 1
ATOM 892 C C . GLU A 1 112 ? -7.93 -0.044 -15.836 1 92.56 112 GLU A C 1
ATOM 894 O O . GLU A 1 112 ? -8.914 -0.75 -16.062 1 92.56 112 GLU A O 1
ATOM 899 N N . ASP A 1 113 ? -6.98 0.155 -16.625 1 94.94 113 ASP A N 1
ATOM 900 C CA . ASP A 1 113 ? -7.051 -0.417 -17.969 1 94.94 113 ASP A CA 1
ATOM 901 C C . ASP A 1 113 ? -5.984 -1.495 -18.156 1 94.94 113 ASP A C 1
ATOM 903 O O . ASP A 1 113 ? -5.203 -1.771 -17.25 1 94.94 113 ASP A O 1
ATOM 907 N N . GLU A 1 114 ? -6.055 -2.104 -19.312 1 96.5 114 GLU A N 1
ATOM 908 C CA . GLU A 1 114 ? -5.172 -3.238 -19.562 1 96.5 114 GLU A CA 1
ATOM 909 C C . GLU A 1 114 ? -3.705 -2.814 -19.531 1 96.5 114 GLU A C 1
ATOM 911 O O . GLU A 1 114 ? -2.852 -3.551 -19.031 1 96.5 114 GLU A O 1
ATOM 916 N N . ASP A 1 115 ? -3.377 -1.701 -20.047 1 97 115 ASP A N 1
ATOM 917 C CA . ASP A 1 115 ? -2 -1.219 -20.094 1 97 115 ASP A CA 1
ATOM 918 C C . ASP A 1 115 ? -1.422 -1.058 -18.688 1 97 115 ASP A C 1
ATOM 920 O O . ASP A 1 115 ? -0.363 -1.608 -18.375 1 97 115 ASP A O 1
ATOM 924 N N . ASN A 1 116 ? -2.115 -0.318 -17.875 1 96.75 116 ASN A N 1
ATOM 925 C CA . ASN A 1 116 ? -1.646 -0.076 -16.516 1 96.75 116 ASN A CA 1
ATOM 926 C C . ASN A 1 116 ? -1.569 -1.37 -15.711 1 96.75 116 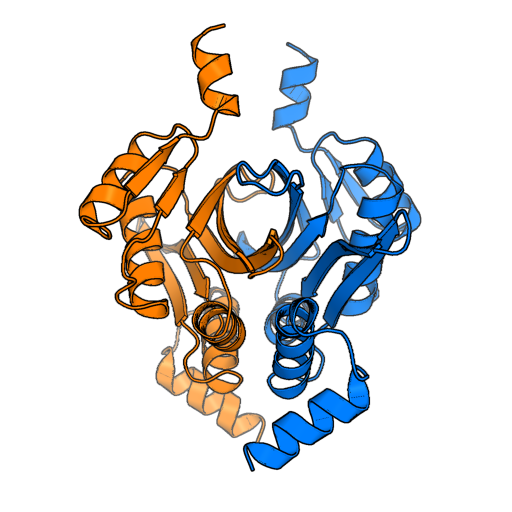ASN A C 1
ATOM 928 O O . ASN A 1 116 ? -0.614 -1.585 -14.969 1 96.75 116 ASN A O 1
ATOM 932 N N . TRP A 1 117 ? -2.527 -2.201 -15.914 1 97 117 TRP A N 1
ATOM 933 C CA . TRP A 1 117 ? -2.52 -3.465 -15.188 1 97 117 TRP A CA 1
ATOM 934 C C . TRP A 1 117 ? -1.414 -4.383 -15.695 1 97 117 TRP A C 1
ATOM 936 O O . TRP A 1 117 ? -0.77 -5.086 -14.914 1 97 117 TRP A O 1
ATOM 946 N N . THR A 1 118 ? -1.245 -4.422 -17 1 98.12 118 THR A N 1
ATOM 947 C CA . THR A 1 118 ? -0.156 -5.227 -17.547 1 98.12 118 THR A CA 1
ATOM 948 C C . THR A 1 118 ? 1.188 -4.762 -17 1 98.12 118 THR A C 1
ATOM 950 O O . THR A 1 118 ? 2.033 -5.586 -16.641 1 98.12 118 THR A O 1
ATOM 953 N N . TRP A 1 119 ? 1.331 -3.488 -16.922 1 98.12 119 TRP A N 1
ATOM 954 C CA . TRP A 1 119 ? 2.553 -2.938 -16.344 1 98.12 119 TRP A CA 1
ATOM 955 C C . TRP A 1 119 ? 2.709 -3.367 -14.883 1 98.12 119 TRP A C 1
ATOM 957 O O . TRP A 1 119 ? 3.773 -3.846 -14.484 1 98.12 119 TRP A O 1
ATOM 967 N N . PHE A 1 120 ? 1.683 -3.219 -14.07 1 97.88 120 PHE A N 1
ATOM 968 C CA . PHE A 1 120 ? 1.706 -3.596 -12.664 1 97.88 120 PHE A CA 1
ATOM 969 C C . PHE A 1 120 ? 2.049 -5.074 -12.5 1 97.88 120 PHE A C 1
ATOM 971 O O . PHE A 1 120 ? 2.939 -5.43 -11.734 1 97.88 120 PHE A O 1
ATOM 978 N N . MET A 1 121 ? 1.392 -5.918 -13.281 1 97.56 121 MET A N 1
ATOM 979 C CA . MET A 1 121 ? 1.582 -7.359 -13.195 1 97.56 121 MET A CA 1
ATOM 980 C C . MET A 1 121 ? 2.979 -7.758 -13.664 1 97.56 121 MET A C 1
ATOM 982 O O . MET A 1 121 ? 3.566 -8.711 -13.148 1 97.56 121 MET A O 1
ATOM 986 N N . THR A 1 122 ? 3.475 -7.062 -14.641 1 98.38 122 THR A N 1
ATOM 987 C CA . THR A 1 122 ? 4.824 -7.324 -15.125 1 98.38 122 THR A CA 1
ATOM 988 C C . THR A 1 122 ? 5.855 -7.059 -14.031 1 98.38 122 THR A C 1
ATOM 990 O O . THR A 1 122 ? 6.781 -7.848 -13.836 1 98.38 122 THR A O 1
ATOM 993 N N . GLN A 1 123 ? 5.656 -5.867 -13.336 1 98.12 123 GLN A N 1
ATOM 994 C CA . GLN A 1 123 ? 6.559 -5.578 -12.227 1 98.12 123 GLN A CA 1
ATOM 995 C C . GLN A 1 123 ? 6.426 -6.621 -11.125 1 98.12 123 GLN A C 1
ATOM 997 O O . GLN A 1 123 ? 7.422 -7.008 -10.5 1 98.12 123 GLN A O 1
ATOM 1002 N N . LEU A 1 124 ? 5.223 -7.086 -10.883 1 97.94 124 LEU A N 1
ATOM 1003 C CA . LEU A 1 124 ? 4.988 -8.125 -9.883 1 97.94 124 LEU A CA 1
ATOM 1004 C C . LEU A 1 124 ? 5.699 -9.422 -10.273 1 97.94 124 LEU A C 1
ATOM 1006 O O . LEU A 1 124 ? 6.324 -10.062 -9.43 1 97.94 124 LEU A O 1
ATOM 1010 N N . HIS A 1 125 ? 5.59 -9.766 -11.5 1 98 125 HIS A N 1
ATOM 1011 C CA . HIS A 1 125 ? 6.266 -10.953 -12.008 1 98 125 HIS A CA 1
ATOM 1012 C C . HIS A 1 125 ? 7.777 -10.836 -11.867 1 98 125 HIS A C 1
ATOM 1014 O O . HIS A 1 125 ? 8.453 -11.805 -11.523 1 98 125 HIS A O 1
ATOM 1020 N N . ARG A 1 126 ? 8.258 -9.703 -12.164 1 97.56 126 ARG A N 1
ATOM 1021 C CA . ARG A 1 126 ? 9.688 -9.453 -12 1 97.56 126 ARG A CA 1
ATOM 1022 C C . ARG A 1 126 ? 10.117 -9.648 -10.555 1 97.56 126 ARG A C 1
ATOM 1024 O O . ARG A 1 126 ? 11.203 -10.164 -10.289 1 97.56 126 ARG A O 1
ATOM 1031 N N . ALA A 1 127 ? 9.312 -9.195 -9.656 1 96.75 127 ALA A N 1
ATOM 1032 C CA . ALA A 1 127 ? 9.633 -9.289 -8.234 1 96.75 127 ALA A CA 1
ATOM 1033 C C . ALA A 1 127 ? 9.57 -10.734 -7.75 1 96.75 127 ALA A C 1
ATOM 1035 O O . ALA A 1 127 ? 10.453 -11.188 -7.02 1 96.75 127 ALA A O 1
ATOM 1036 N N . LEU A 1 128 ? 8.594 -11.461 -8.141 1 96.31 128 LEU A N 1
ATOM 1037 C CA . LEU A 1 128 ? 8.305 -12.766 -7.566 1 96.31 128 LEU A CA 1
ATOM 1038 C C . LEU A 1 128 ? 8.992 -13.875 -8.352 1 96.31 128 LEU A C 1
ATOM 1040 O O . LEU A 1 128 ? 9.297 -14.938 -7.805 1 96.31 128 LEU A O 1
ATOM 1044 N N . GLY A 1 129 ? 9.141 -13.633 -9.625 1 94.81 129 GLY A N 1
ATOM 1045 C CA . GLY A 1 129 ? 9.57 -14.727 -10.477 1 94.81 129 GLY A CA 1
ATOM 1046 C C . GLY A 1 129 ? 8.469 -15.727 -10.766 1 94.81 129 GLY A C 1
ATOM 1047 O O . GLY A 1 129 ? 7.301 -15.469 -10.469 1 94.81 129 GLY A O 1
ATOM 1048 N N . PRO A 1 130 ? 8.859 -16.844 -11.445 1 92.06 130 PRO A N 1
ATOM 1049 C CA . PRO A 1 130 ? 7.867 -17.875 -11.75 1 92.06 130 PRO A CA 1
ATOM 1050 C C . PRO A 1 130 ? 7.371 -18.594 -10.5 1 92.06 130 PRO A C 1
ATOM 1052 O O . PRO A 1 130 ? 8.164 -18.938 -9.625 1 92.06 130 PRO A O 1
ATOM 1055 N N . ILE A 1 131 ? 6.137 -18.734 -10.406 1 92.69 131 ILE A N 1
ATOM 1056 C CA . ILE A 1 131 ? 5.512 -19.438 -9.289 1 92.69 131 ILE A CA 1
ATOM 1057 C C . ILE A 1 131 ? 4.668 -20.594 -9.812 1 92.69 131 ILE A C 1
ATOM 1059 O O . ILE A 1 131 ? 3.789 -20.406 -10.656 1 92.69 131 ILE A O 1
ATOM 1063 N N . SER A 1 132 ? 4.938 -21.75 -9.344 1 91.81 132 SER A N 1
ATOM 1064 C CA . SER A 1 132 ? 4.195 -22.922 -9.758 1 91.81 132 SER A CA 1
ATOM 1065 C C . SER A 1 132 ? 2.818 -22.984 -9.102 1 91.81 132 SER A C 1
ATOM 1067 O O . SER A 1 132 ? 2.682 -22.688 -7.914 1 91.81 132 SER A O 1
ATOM 1069 N N . LYS A 1 133 ? 1.774 -23.328 -9.898 1 93.25 133 LYS A N 1
ATOM 1070 C CA . LYS A 1 133 ? 0.408 -23.547 -9.43 1 93.25 133 LYS A CA 1
ATOM 1071 C C . LYS A 1 133 ? -0.146 -22.297 -8.75 1 93.25 133 LYS A C 1
ATOM 1073 O O . LYS A 1 133 ? -0.816 -22.391 -7.723 1 93.25 133 LYS A O 1
ATOM 1078 N N . LEU A 1 134 ? 0.199 -21.203 -9.281 1 95.25 134 LEU A N 1
ATOM 1079 C CA . LEU A 1 134 ? -0.241 -19.922 -8.734 1 95.25 134 LEU A CA 1
ATOM 1080 C C . LEU A 1 134 ? -1.714 -19.688 -9.039 1 95.25 134 LEU A C 1
ATOM 1082 O O . LEU A 1 134 ? -2.162 -19.906 -10.164 1 95.25 134 LEU A O 1
ATOM 1086 N N . ALA A 1 135 ? -2.467 -19.344 -8.008 1 94.12 135 ALA A N 1
ATOM 1087 C CA . ALA A 1 135 ? -3.824 -18.828 -8.172 1 94.12 135 ALA A CA 1
ATOM 1088 C C . ALA A 1 135 ? -3.879 -17.328 -7.91 1 94.12 135 ALA A C 1
ATOM 1090 O O . ALA A 1 135 ? -3.275 -16.828 -6.953 1 94.12 135 ALA A O 1
ATOM 1091 N N . ILE A 1 136 ? -4.586 -16.594 -8.781 1 93.44 136 ILE A N 1
ATOM 1092 C CA . ILE A 1 136 ? -4.719 -15.156 -8.641 1 93.44 136 ILE A CA 1
ATOM 1093 C C . ILE A 1 136 ? -6.199 -14.773 -8.586 1 93.44 136 ILE A C 1
ATOM 1095 O O . ILE A 1 136 ? -6.961 -15.086 -9.5 1 93.44 136 ILE A O 1
ATOM 1099 N N . CYS A 1 137 ? -6.523 -14.109 -7.523 1 90.75 137 CYS A N 1
ATOM 1100 C CA . CYS A 1 137 ? -7.883 -13.609 -7.336 1 90.75 137 CYS A CA 1
ATOM 1101 C C . CYS A 1 137 ? -7.984 -12.133 -7.711 1 90.75 137 CYS A C 1
ATOM 1103 O O . CYS A 1 137 ? -7.203 -11.312 -7.227 1 90.75 137 CYS A O 1
ATOM 1105 N N . THR A 1 138 ? -8.875 -11.812 -8.602 1 87.19 138 THR A N 1
ATOM 1106 C CA . THR A 1 138 ? -9.039 -10.438 -9.062 1 87.19 138 THR A CA 1
ATOM 1107 C C . THR A 1 138 ? -10.492 -9.992 -8.953 1 87.19 138 THR A C 1
ATOM 1109 O O . THR A 1 138 ? -11.398 -10.828 -8.891 1 87.19 138 THR A O 1
ATOM 1112 N N . ASP A 1 139 ? -10.594 -8.672 -8.773 1 76 139 ASP A N 1
ATOM 1113 C CA . ASP A 1 139 ? -11.945 -8.148 -8.938 1 76 139 ASP A CA 1
ATOM 1114 C C . ASP A 1 139 ? -12.359 -8.141 -10.406 1 76 139 ASP A C 1
ATOM 1116 O O . ASP A 1 139 ? -11.531 -8.367 -11.289 1 76 139 ASP A O 1
ATOM 1120 N N . ALA A 1 140 ? -13.617 -7.957 -10.555 1 66.06 140 ALA A N 1
ATOM 1121 C CA . ALA A 1 140 ? -14.164 -7.996 -11.906 1 66.06 140 ALA A CA 1
ATOM 1122 C C . ALA A 1 140 ? -13.734 -6.77 -12.711 1 66.06 140 ALA A C 1
ATOM 1124 O O . ALA A 1 140 ? -14.484 -5.793 -12.805 1 66.06 140 ALA A O 1
ATOM 1125 N N . CYS A 1 141 ? -12.648 -6.699 -13.125 1 81 141 CYS A N 1
ATOM 1126 C CA . CYS A 1 141 ? -12.078 -5.688 -14.008 1 81 141 CYS A CA 1
ATOM 1127 C C . CYS A 1 141 ? -11.445 -6.332 -15.234 1 81 141 CYS A C 1
ATOM 1129 O O . CYS A 1 141 ? -10.477 -7.082 -15.125 1 81 141 CYS A O 1
ATOM 1131 N N . LYS A 1 142 ? -12.023 -6.066 -16.359 1 85.25 142 LYS A N 1
ATOM 1132 C CA . LYS A 1 142 ? -11.57 -6.699 -17.594 1 85.25 142 LYS A CA 1
ATOM 1133 C C . LYS A 1 142 ? -10.094 -6.426 -17.844 1 85.25 142 LYS A C 1
ATOM 1135 O O . LYS A 1 142 ? -9.352 -7.316 -18.266 1 85.25 142 LYS A O 1
ATOM 1140 N N . GLY A 1 143 ? -9.664 -5.23 -17.625 1 91.06 143 GLY A N 1
ATOM 1141 C CA . GLY A 1 143 ? -8.266 -4.891 -17.797 1 91.06 143 GLY A CA 1
ATOM 1142 C C . GLY A 1 143 ? -7.332 -5.742 -16.953 1 91.06 143 GLY A C 1
ATOM 1143 O O . GLY A 1 143 ? -6.281 -6.18 -17.438 1 91.06 143 GLY A O 1
ATOM 1144 N N . LEU A 1 144 ? -7.68 -5.969 -15.812 1 92.81 144 LEU A N 1
ATOM 1145 C CA . LEU A 1 144 ? -6.875 -6.773 -14.898 1 92.81 144 LEU A CA 1
ATOM 1146 C C . LEU A 1 144 ? -6.887 -8.242 -15.32 1 92.81 144 LEU A C 1
ATOM 1148 O O . LEU A 1 144 ? -5.844 -8.898 -15.312 1 92.81 144 LEU A O 1
ATOM 1152 N N . GLU A 1 145 ? -8.023 -8.734 -15.648 1 91.31 145 GLU A N 1
ATOM 1153 C CA . GLU A 1 145 ? -8.133 -10.117 -16.094 1 91.31 145 GLU A CA 1
ATOM 1154 C C . GLU A 1 145 ? -7.211 -10.391 -17.281 1 91.31 145 GLU A C 1
ATOM 1156 O O . GLU A 1 145 ? -6.496 -11.391 -17.312 1 91.31 145 GLU A O 1
ATOM 1161 N N . ASN A 1 146 ? -7.242 -9.555 -18.203 1 95.06 146 ASN A N 1
ATOM 1162 C CA . ASN A 1 146 ? -6.395 -9.688 -19.391 1 95.06 146 ASN A CA 1
ATOM 1163 C C . ASN A 1 146 ? -4.914 -9.617 -19.031 1 95.06 146 ASN A C 1
ATOM 1165 O O . ASN A 1 146 ? -4.102 -10.359 -19.594 1 95.06 146 ASN A O 1
ATOM 1169 N N . ALA A 1 147 ? -4.609 -8.688 -18.188 1 96.38 147 ALA A N 1
ATOM 1170 C CA . ALA A 1 147 ? -3.223 -8.523 -17.766 1 96.38 147 ALA A CA 1
ATOM 1171 C C . ALA A 1 147 ? -2.697 -9.781 -17.094 1 96.38 147 ALA A C 1
ATOM 1173 O O . ALA A 1 147 ? -1.558 -10.195 -17.328 1 96.38 147 ALA A O 1
ATOM 1174 N N . VAL A 1 148 ? -3.512 -10.367 -16.25 1 94.88 148 VAL A N 1
ATOM 1175 C CA . VAL A 1 148 ? -3.123 -11.594 -15.555 1 94.88 148 VAL A CA 1
ATOM 1176 C C . VAL A 1 148 ? -2.846 -12.703 -16.562 1 94.88 148 VAL A C 1
ATOM 1178 O O . VAL A 1 148 ? -1.833 -13.398 -16.469 1 94.88 148 VAL A O 1
ATOM 1181 N N . LYS A 1 149 ? -3.703 -12.859 -17.516 1 94.69 149 LYS A N 1
ATOM 1182 C CA . LYS A 1 149 ? -3.539 -13.883 -18.547 1 94.69 149 LYS A CA 1
ATOM 1183 C C . LYS A 1 149 ? -2.252 -13.664 -19.328 1 94.69 149 LYS A C 1
ATOM 1185 O O . LYS A 1 149 ? -1.566 -14.625 -19.688 1 94.69 149 LYS A O 1
ATOM 1190 N N . LYS A 1 150 ? -1.935 -12.484 -19.578 1 96.75 150 LYS A N 1
ATOM 1191 C CA . LYS A 1 150 ? -0.771 -12.133 -20.375 1 96.75 150 LYS A CA 1
ATOM 1192 C C . LYS A 1 150 ? 0.524 -12.359 -19.609 1 96.75 150 LYS A C 1
ATOM 1194 O O . LYS A 1 150 ? 1.504 -12.859 -20.156 1 96.75 150 LYS A O 1
ATOM 1199 N N . VAL A 1 151 ? 0.577 -11.969 -18.359 1 97.38 151 VAL A N 1
ATOM 1200 C CA . VAL A 1 151 ? 1.819 -11.922 -17.609 1 97.38 151 VAL A CA 1
ATOM 1201 C C . VAL A 1 151 ? 2.008 -13.227 -16.828 1 97.38 151 VAL A C 1
ATOM 1203 O O . VAL A 1 151 ? 3.139 -13.672 -16.625 1 97.38 151 VAL A O 1
ATOM 1206 N N . PHE A 1 152 ? 0.879 -13.758 -16.391 1 96.25 152 PHE A N 1
ATOM 1207 C CA . PHE A 1 152 ? 0.867 -15.031 -15.688 1 96.25 152 PHE A CA 1
ATOM 1208 C C . PHE A 1 152 ? -0.017 -16.047 -16.406 1 96.25 152 PHE A C 1
ATOM 1210 O O . PHE A 1 152 ? -1.006 -16.516 -15.844 1 96.25 152 PHE A O 1
ATOM 1217 N N . PRO A 1 153 ? 0.44 -16.516 -17.453 1 94.88 153 PRO A N 1
ATOM 1218 C CA . PRO A 1 153 ? -0.425 -17.359 -18.281 1 94.88 153 PRO A CA 1
ATOM 1219 C C . PRO A 1 153 ? -0.73 -18.703 -17.641 1 94.88 153 PRO A C 1
ATOM 1221 O O . PRO A 1 153 ? -1.759 -19.312 -17.922 1 94.88 153 PRO A O 1
ATOM 1224 N N . GLN A 1 154 ? 0.063 -19.141 -16.766 1 94.62 154 GLN A N 1
ATOM 1225 C CA . GLN A 1 154 ? -0.134 -20.453 -16.172 1 94.62 154 GLN A CA 1
ATOM 1226 C C . GLN A 1 154 ? -0.928 -20.359 -14.867 1 94.62 154 GLN A C 1
ATOM 1228 O O . GLN A 1 154 ? -1.292 -21.375 -14.273 1 94.62 154 GLN A O 1
ATOM 1233 N N . ALA A 1 155 ? -1.164 -19.141 -14.445 1 94.69 155 ALA A N 1
ATOM 1234 C CA . ALA A 1 155 ? -1.869 -18.984 -13.172 1 94.69 155 ALA A CA 1
ATOM 1235 C C . ALA A 1 155 ? -3.363 -19.25 -13.336 1 94.69 155 ALA A C 1
ATOM 1237 O O . ALA A 1 155 ? -3.951 -18.906 -14.367 1 94.69 155 ALA A O 1
ATOM 1238 N N . GLU A 1 156 ? -3.93 -19.875 -12.344 1 93.31 156 GLU A N 1
ATOM 1239 C CA . GLU A 1 156 ? -5.383 -19.969 -12.281 1 93.31 156 GLU A CA 1
ATOM 1240 C C . GLU A 1 156 ? -6.012 -18.641 -11.859 1 93.31 156 GLU A C 1
ATOM 1242 O O . GLU A 1 156 ? -5.656 -18.094 -10.82 1 93.31 156 GLU A O 1
ATOM 1247 N N . GLN A 1 157 ? -6.871 -18.156 -12.625 1 90.06 157 GLN A N 1
ATOM 1248 C CA . GLN A 1 157 ? -7.531 -16.891 -12.297 1 90.06 157 GLN A CA 1
ATOM 1249 C C . GLN A 1 157 ? -8.883 -17.141 -11.633 1 90.06 157 GLN A C 1
ATOM 1251 O O . GLN A 1 157 ? -9.703 -17.922 -12.141 1 90.06 157 GLN A O 1
ATOM 1256 N N . ARG A 1 158 ? -9 -16.484 -10.477 1 84.38 158 ARG A N 1
ATOM 1257 C CA . ARG A 1 158 ? -10.25 -16.562 -9.734 1 84.38 158 ARG A CA 1
ATOM 1258 C C . ARG A 1 158 ? -10.906 -15.195 -9.617 1 84.38 158 ARG A C 1
ATOM 1260 O O . ARG A 1 158 ? -10.227 -14.188 -9.414 1 84.38 158 ARG A O 1
ATOM 1267 N N . GLU A 1 159 ? -12.109 -15.125 -9.891 1 78.75 159 GLU A N 1
ATOM 1268 C CA . GLU A 1 159 ? -12.836 -13.867 -9.758 1 78.75 159 GLU A CA 1
ATOM 1269 C C . GLU A 1 159 ? -13.492 -13.75 -8.391 1 78.75 159 GLU A C 1
AT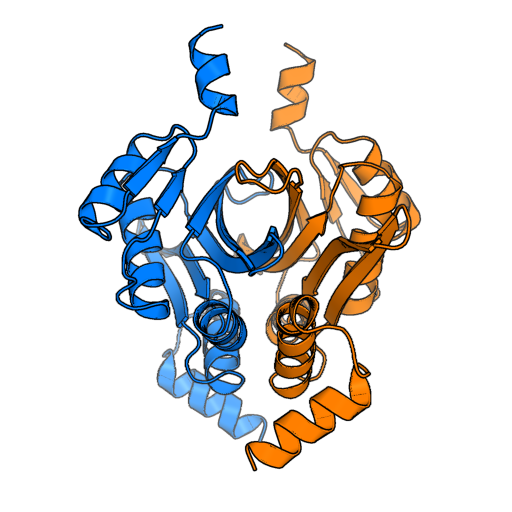OM 1271 O O . GLU A 1 159 ? -14.008 -14.734 -7.855 1 78.75 159 GLU A O 1
ATOM 1276 N N . CYS A 1 160 ? -13.227 -12.562 -7.84 1 67.12 160 CYS A N 1
ATOM 1277 C CA . CYS A 1 160 ? -13.812 -12.32 -6.527 1 67.12 160 CYS A CA 1
ATOM 1278 C C . CYS A 1 160 ? -15.336 -12.336 -6.598 1 67.12 160 CYS A C 1
ATOM 1280 O O . CYS A 1 160 ? -15.922 -11.75 -7.508 1 67.12 160 CYS A O 1
ATOM 1282 N N . PHE A 1 161 ? -15.992 -13.156 -5.746 1 54.84 161 PHE A N 1
ATOM 1283 C CA . PHE A 1 161 ? -17.438 -13.383 -5.684 1 54.84 161 PHE A CA 1
ATOM 1284 C C . PHE A 1 161 ? -18.172 -12.094 -5.375 1 54.84 161 PHE A C 1
ATOM 1286 O O . PHE A 1 161 ? -19.297 -11.891 -5.828 1 54.84 161 PHE A O 1
ATOM 1293 N N . ARG A 1 162 ? -17.641 -11.383 -4.523 1 50.56 162 ARG A N 1
ATOM 1294 C CA . ARG A 1 162 ? -18.375 -10.18 -4.145 1 50.56 162 ARG A CA 1
ATOM 1295 C C . ARG A 1 162 ? -18.781 -9.375 -5.375 1 50.56 162 ARG A C 1
ATOM 1297 O O . ARG A 1 162 ? -19.844 -8.758 -5.395 1 50.56 162 ARG A O 1
ATOM 1304 N N . HIS A 1 163 ? -17.984 -9.18 -6.254 1 49.75 163 HIS A N 1
ATOM 1305 C CA . HIS A 1 163 ? -18.406 -8.469 -7.461 1 49.75 163 HIS A CA 1
ATOM 1306 C C . HIS A 1 163 ? -19.234 -9.375 -8.367 1 49.75 163 HIS A C 1
ATOM 1308 O O . HIS A 1 163 ? -20.047 -8.883 -9.164 1 49.75 163 HIS A O 1
ATOM 1314 N N . LEU A 1 164 ? -19.078 -10.641 -8.25 1 41.59 164 LEU A N 1
ATOM 1315 C CA . LEU A 1 164 ? -20 -11.492 -8.992 1 41.59 164 LEU A CA 1
ATOM 1316 C C . LEU A 1 164 ? -21.438 -11.164 -8.633 1 41.59 164 LEU A C 1
ATOM 1318 O O . LEU A 1 164 ? -22.312 -11.172 -9.508 1 41.59 164 LEU A O 1
ATOM 1322 N N . MET A 1 165 ? -21.562 -10.875 -7.402 1 38.28 165 MET A N 1
ATOM 1323 C CA . MET A 1 165 ? -22.953 -10.648 -7.012 1 38.28 165 MET A CA 1
ATOM 1324 C C . MET A 1 165 ? -23.438 -9.281 -7.492 1 38.28 165 MET A C 1
ATOM 1326 O O . MET A 1 165 ? -24.641 -9.055 -7.629 1 38.28 165 MET A O 1
ATOM 1330 N N . GLN A 1 166 ? -22.594 -8.375 -7.504 1 39.16 166 GLN A N 1
ATOM 1331 C CA . GLN A 1 166 ? -23.125 -7.117 -8.023 1 39.16 166 GLN A CA 1
ATOM 1332 C C . GLN A 1 166 ? -23.562 -7.262 -9.469 1 39.16 166 GLN A C 1
ATOM 1334 O O . GLN A 1 166 ? -24.453 -6.535 -9.93 1 39.16 166 GLN A O 1
ATOM 1339 N N . ASN A 1 167 ? -22.891 -7.984 -10.188 1 35.56 167 ASN A N 1
ATOM 1340 C CA . ASN A 1 167 ? -23.406 -8.195 -11.539 1 35.56 167 ASN A CA 1
ATOM 1341 C C . ASN A 1 167 ? -24.75 -8.922 -11.516 1 35.56 167 ASN A C 1
ATOM 1343 O O . ASN A 1 167 ? -25.438 -8.992 -12.531 1 35.56 167 ASN A O 1
ATOM 1347 N N . PHE A 1 168 ? -25 -9.648 -10.609 1 33.62 168 PHE A N 1
ATOM 1348 C CA . PHE A 1 168 ? -26.297 -10.312 -10.641 1 33.62 168 PHE A CA 1
ATOM 1349 C C . PHE A 1 168 ? -27.375 -9.43 -10.023 1 33.62 168 PHE A C 1
ATOM 1351 O O . PHE A 1 168 ? -28.547 -9.781 -10.023 1 33.62 168 PHE A O 1
ATOM 1358 N N . SER A 1 169 ? -26.844 -8.414 -9.312 1 32.06 169 SER A N 1
ATOM 1359 C CA . SER A 1 169 ? -28.016 -7.645 -8.93 1 32.06 169 SER A CA 1
ATOM 1360 C C . SER A 1 169 ? -28.344 -6.582 -9.977 1 32.06 169 SER A C 1
ATOM 1362 O O . SER A 1 169 ? -27.438 -6.031 -10.609 1 32.06 169 SER A O 1
ATOM 1364 N N . MET B 1 1 ? 26.516 -14.766 9.57 1 42.22 1 MET B N 1
ATOM 1365 C CA . MET B 1 1 ? 25.781 -13.5 9.438 1 42.22 1 MET B CA 1
ATOM 1366 C C . MET B 1 1 ? 24.297 -13.75 9.281 1 42.22 1 MET B C 1
ATOM 1368 O O . MET B 1 1 ? 23.469 -13.055 9.891 1 42.22 1 MET B O 1
ATOM 1372 N N . GLU B 1 2 ? 23.938 -14.836 8.484 1 45.44 2 GLU B N 1
ATOM 1373 C CA . GLU B 1 2 ? 22.562 -15.305 8.328 1 45.44 2 GLU B CA 1
ATOM 1374 C C . GLU B 1 2 ? 22.016 -15.836 9.648 1 45.44 2 GLU B C 1
ATOM 1376 O O . GLU B 1 2 ? 20.859 -15.555 10 1 45.44 2 GLU B O 1
ATOM 1381 N N . GLY B 1 3 ? 22.859 -16.484 10.266 1 47.62 3 GLY B N 1
ATOM 1382 C CA . GLY B 1 3 ? 22.5 -17.141 11.516 1 47.62 3 GLY B CA 1
ATOM 1383 C C . GLY B 1 3 ? 22.172 -16.172 12.625 1 47.62 3 GLY B C 1
ATOM 1384 O O . GLY B 1 3 ? 21.25 -16.391 13.398 1 47.62 3 GLY B O 1
ATOM 1385 N N . GLU B 1 4 ? 23.031 -15.125 12.68 1 47.09 4 GLU B N 1
ATOM 1386 C CA . GLU B 1 4 ? 22.844 -14.125 13.734 1 47.09 4 GLU B CA 1
ATOM 1387 C C . GLU B 1 4 ? 21.547 -13.359 13.531 1 47.09 4 GLU B C 1
ATOM 1389 O O . GLU B 1 4 ? 20.859 -13.016 14.508 1 47.09 4 GLU B O 1
ATOM 1394 N N . ARG B 1 5 ? 21.234 -13.133 12.258 1 46.41 5 ARG B N 1
ATOM 1395 C CA . ARG B 1 5 ? 19.984 -12.438 11.938 1 46.41 5 ARG B CA 1
ATOM 1396 C C . ARG B 1 5 ? 18.781 -13.289 12.32 1 46.41 5 ARG B C 1
ATOM 1398 O O . ARG B 1 5 ? 17.812 -12.773 12.883 1 46.41 5 ARG B O 1
ATOM 1405 N N . GLU B 1 6 ? 18.906 -14.531 12.039 1 47.69 6 GLU B N 1
ATOM 1406 C CA . GLU B 1 6 ? 17.875 -15.469 12.484 1 47.69 6 GLU B CA 1
ATOM 1407 C C . GLU B 1 6 ? 17.766 -15.469 14.008 1 47.69 6 GLU B C 1
ATOM 1409 O O . GLU B 1 6 ? 16.656 -15.516 14.555 1 47.69 6 GLU B O 1
ATOM 1414 N N . ARG B 1 7 ? 18.938 -15.57 14.672 1 45.81 7 ARG B N 1
ATOM 1415 C CA . ARG B 1 7 ? 18.953 -15.586 16.125 1 45.81 7 ARG B CA 1
ATOM 1416 C C . ARG B 1 7 ? 18.344 -14.312 16.703 1 45.81 7 ARG B C 1
ATOM 1418 O O . ARG B 1 7 ? 17.594 -14.359 17.672 1 45.81 7 ARG B O 1
ATOM 1425 N N . ALA B 1 8 ? 18.75 -13.172 16.234 1 44.28 8 ALA B N 1
ATOM 1426 C CA . ALA B 1 8 ? 18.234 -11.898 16.719 1 44.28 8 ALA B CA 1
ATOM 1427 C C . ALA B 1 8 ? 16.734 -11.797 16.531 1 44.28 8 ALA B C 1
ATOM 1429 O O . ALA B 1 8 ? 16.016 -11.328 17.422 1 44.28 8 ALA B O 1
ATOM 1430 N N . LYS B 1 9 ? 16.297 -12.328 15.469 1 47.44 9 LYS B N 1
ATOM 1431 C CA . LYS B 1 9 ? 14.859 -12.422 15.211 1 47.44 9 LYS B CA 1
ATOM 1432 C C . LYS B 1 9 ? 14.164 -13.289 16.25 1 47.44 9 LYS B C 1
ATOM 1434 O O . LYS B 1 9 ? 13.094 -12.938 16.75 1 47.44 9 LYS B O 1
ATOM 1439 N N . ASP B 1 10 ? 14.742 -14.383 16.484 1 47.69 10 ASP B N 1
ATOM 1440 C CA . ASP B 1 10 ? 14.234 -15.289 17.516 1 47.69 10 ASP B CA 1
ATOM 1441 C C . ASP B 1 10 ? 14.227 -14.625 18.891 1 47.69 10 ASP B C 1
ATOM 1443 O O . ASP B 1 10 ? 13.359 -14.906 19.719 1 47.69 10 ASP B O 1
ATOM 1447 N N . GLU B 1 11 ? 15.219 -13.922 19.188 1 45.03 11 GLU B N 1
ATOM 1448 C CA . GLU B 1 11 ? 15.312 -13.25 20.469 1 45.03 11 GLU B CA 1
ATOM 1449 C C . GLU B 1 11 ? 14.234 -12.18 20.625 1 45.03 11 GLU B C 1
ATOM 1451 O O . GLU B 1 11 ? 13.75 -11.93 21.719 1 45.03 11 GLU B O 1
ATOM 1456 N N . ILE B 1 12 ? 14.008 -11.523 19.656 1 39.41 12 ILE B N 1
ATOM 1457 C CA . ILE B 1 12 ? 13.039 -10.438 19.734 1 39.41 12 ILE B CA 1
ATOM 1458 C C . ILE B 1 12 ? 11.625 -11 19.75 1 39.41 12 ILE B C 1
ATOM 1460 O O . ILE B 1 12 ? 10.766 -10.523 20.5 1 39.41 12 ILE B O 1
ATOM 1464 N N . TYR B 1 13 ? 11.297 -11.891 18.938 1 41.97 13 TYR B N 1
ATOM 1465 C CA . TYR B 1 13 ? 9.891 -12.219 18.766 1 41.97 13 TYR B CA 1
ATOM 1466 C C . TYR B 1 13 ? 9.547 -13.539 19.453 1 41.97 13 TYR B C 1
ATOM 1468 O O . TYR B 1 13 ? 8.375 -13.898 19.578 1 41.97 13 TYR B O 1
ATOM 1476 N N . GLY B 1 14 ? 10.203 -14.109 20.422 1 36.72 14 GLY 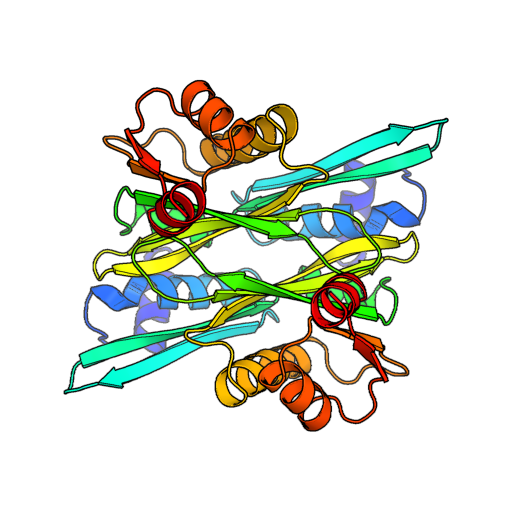B N 1
ATOM 1477 C CA . GLY B 1 14 ? 9.914 -15.328 21.156 1 36.72 14 GLY B CA 1
ATOM 1478 C C . GLY B 1 14 ? 9.633 -16.516 20.25 1 36.72 14 GLY B C 1
ATOM 1479 O O . GLY B 1 14 ? 9.594 -16.375 19.031 1 36.72 14 GLY B O 1
ATOM 1480 N N . SER B 1 15 ? 9.516 -17.859 20.859 1 37.16 15 SER B N 1
ATOM 1481 C CA . SER B 1 15 ? 9.172 -19.156 20.297 1 37.16 15 SER B CA 1
ATOM 1482 C C . SER B 1 15 ? 7.809 -19.109 19.609 1 37.16 15 SER B C 1
ATOM 1484 O O . SER B 1 15 ? 6.785 -19.391 20.234 1 37.16 15 SER B O 1
ATOM 1486 N N . TRP B 1 16 ? 7.395 -18.125 19.078 1 38.25 16 TRP B N 1
ATOM 1487 C CA . TRP B 1 16 ? 6.051 -18.141 18.516 1 38.25 16 TRP B CA 1
ATOM 1488 C C . TRP B 1 16 ? 5.871 -19.328 17.578 1 38.25 16 TRP B C 1
ATOM 1490 O O . TRP B 1 16 ? 6.816 -19.734 16.891 1 38.25 16 TRP B O 1
ATOM 1500 N N . GLY B 1 17 ? 4.867 -20.109 17.688 1 40.72 17 GLY B N 1
ATOM 1501 C CA . GLY B 1 17 ? 4.582 -21.141 16.719 1 40.72 17 GLY B CA 1
ATOM 1502 C C . GLY B 1 17 ? 4.895 -20.734 15.297 1 40.72 17 GLY B C 1
ATOM 1503 O O . GLY B 1 17 ? 5.062 -19.547 15.008 1 40.72 17 GLY B O 1
ATOM 1504 N N . SER B 1 18 ? 5.23 -21.594 14.289 1 46.84 18 SER B N 1
ATOM 1505 C CA . SER B 1 18 ? 5.777 -21.594 12.938 1 46.84 18 SER B CA 1
ATOM 1506 C C . SER B 1 18 ? 5.086 -20.547 12.07 1 46.84 18 SER B C 1
ATOM 1508 O O . SER B 1 18 ? 5.703 -19.984 11.156 1 46.84 18 SER B O 1
ATOM 1510 N N . SER B 1 19 ? 3.832 -20.203 12.391 1 48 19 SER B N 1
ATOM 1511 C CA . SER B 1 19 ? 2.988 -19.578 11.383 1 48 19 SER B CA 1
ATOM 1512 C C . SER B 1 19 ? 3.195 -18.078 11.344 1 48 19 SER B C 1
ATOM 1514 O O . SER B 1 19 ? 3.178 -17.453 10.273 1 48 19 SER B O 1
ATOM 1516 N N . PHE B 1 20 ? 3.291 -17.422 12.578 1 53.22 20 PHE B N 1
ATOM 1517 C CA . PHE B 1 20 ? 3.389 -15.977 12.68 1 53.22 20 PHE B CA 1
ATOM 1518 C C . PHE B 1 20 ? 4.773 -15.492 12.258 1 53.22 20 PHE B C 1
ATOM 1520 O O . PHE B 1 20 ? 4.996 -14.289 12.102 1 53.22 20 PHE B O 1
ATOM 1527 N N . ARG B 1 21 ? 5.477 -16.328 11.898 1 63.12 21 ARG B N 1
ATOM 1528 C CA . ARG B 1 21 ? 6.906 -16.062 11.781 1 63.12 21 ARG B CA 1
ATOM 1529 C C . ARG B 1 21 ? 7.199 -15.172 10.578 1 63.12 21 ARG B C 1
ATOM 1531 O O . ARG B 1 21 ? 8.07 -14.305 10.641 1 63.12 21 ARG B O 1
ATOM 1538 N N . TYR B 1 22 ? 6.156 -15.141 9.734 1 71.31 22 TYR B N 1
ATOM 1539 C CA . TYR B 1 22 ? 6.621 -14.477 8.523 1 71.31 22 TYR B CA 1
ATOM 1540 C C . TYR B 1 22 ? 6.367 -12.977 8.586 1 71.31 22 TYR B C 1
ATOM 1542 O O . TYR B 1 22 ? 7.23 -12.172 8.219 1 71.31 22 TYR B O 1
ATOM 1550 N N . LEU B 1 23 ? 5.234 -12.602 9.219 1 77.62 23 LEU B N 1
ATOM 1551 C CA . LEU B 1 23 ? 4.945 -11.18 9.336 1 77.62 23 LEU B CA 1
ATOM 1552 C C . LEU B 1 23 ? 5.879 -10.516 10.344 1 77.62 23 LEU B C 1
ATOM 1554 O O . LEU B 1 23 ? 6.324 -9.383 10.141 1 77.62 23 LEU B O 1
ATOM 1558 N N . PHE B 1 24 ? 6.137 -11.258 11.312 1 79.56 24 PHE B N 1
ATOM 1559 C CA . PHE B 1 24 ? 7.02 -10.688 12.32 1 79.56 24 PHE B CA 1
ATOM 1560 C C . PHE B 1 24 ? 8.461 -10.648 11.828 1 79.56 24 PHE B C 1
ATOM 1562 O O . PHE B 1 24 ? 9.203 -9.711 12.141 1 79.56 24 PHE B O 1
ATOM 1569 N N . ASN B 1 25 ? 8.789 -11.656 11.094 1 80.94 25 ASN B N 1
ATOM 1570 C CA . ASN B 1 25 ? 10.094 -11.617 10.445 1 80.94 25 ASN B CA 1
ATOM 1571 C C . ASN B 1 25 ? 10.195 -10.453 9.461 1 80.94 25 ASN B C 1
ATOM 1573 O O . ASN B 1 25 ? 11.227 -9.789 9.383 1 80.94 25 ASN B O 1
ATOM 1577 N N . PHE B 1 26 ? 9.125 -10.344 8.82 1 81.56 26 PHE B N 1
ATOM 1578 C CA . PHE B 1 26 ? 9.055 -9.211 7.898 1 81.56 26 PHE B CA 1
ATOM 1579 C C . PHE B 1 26 ? 9.234 -7.895 8.641 1 81.56 26 PHE B C 1
ATOM 1581 O O . PHE B 1 26 ? 10.031 -7.051 8.242 1 81.56 26 PHE B O 1
ATOM 1588 N N . LYS B 1 27 ? 8.477 -7.746 9.688 1 86.25 27 LYS B N 1
ATOM 1589 C CA . LYS B 1 27 ? 8.578 -6.535 10.5 1 86.25 27 LYS B CA 1
ATOM 1590 C C . LYS B 1 27 ? 10.016 -6.309 10.969 1 86.25 27 LYS B C 1
ATOM 1592 O O . LYS B 1 27 ? 10.555 -5.211 10.82 1 86.25 27 LYS B O 1
ATOM 1597 N N . ALA B 1 28 ? 10.617 -7.289 11.453 1 86.25 28 ALA B N 1
ATOM 1598 C CA . ALA B 1 28 ? 11.984 -7.195 11.969 1 86.25 28 ALA B CA 1
ATOM 1599 C C . ALA B 1 28 ? 12.969 -6.832 10.859 1 86.25 28 ALA B C 1
ATOM 1601 O O . ALA B 1 28 ? 13.852 -5.996 11.055 1 86.25 28 ALA B O 1
ATOM 1602 N N . GLU B 1 29 ? 12.773 -7.434 9.742 1 85.19 29 GLU B N 1
ATOM 1603 C CA . GLU B 1 29 ? 13.664 -7.176 8.609 1 85.19 29 GLU B CA 1
ATOM 1604 C C . GLU B 1 29 ? 13.516 -5.742 8.109 1 85.19 29 GLU B C 1
ATOM 1606 O O . GLU B 1 29 ? 14.508 -5.098 7.758 1 85.19 29 GLU B O 1
ATOM 1611 N N . MET B 1 30 ? 12.258 -5.305 8.07 1 86.31 30 MET B N 1
ATOM 1612 C CA . MET B 1 30 ? 12.008 -3.943 7.598 1 86.31 30 MET B CA 1
ATOM 1613 C C . MET B 1 30 ? 12.617 -2.92 8.547 1 86.31 30 MET B C 1
ATOM 1615 O O . MET B 1 30 ? 13.227 -1.943 8.109 1 86.31 30 MET B O 1
ATOM 1619 N N . GLU B 1 31 ? 12.469 -3.16 9.781 1 86.12 31 GLU B N 1
ATOM 1620 C CA . GLU B 1 31 ? 12.984 -2.225 10.773 1 86.12 31 GLU B CA 1
ATOM 1621 C C . GLU B 1 31 ? 14.516 -2.23 10.797 1 86.12 31 GLU B C 1
ATOM 1623 O O . GLU B 1 31 ? 15.141 -1.207 11.078 1 86.12 31 GLU B O 1
ATOM 1628 N N . LEU B 1 32 ? 15.109 -3.354 10.453 1 85.94 32 LEU B N 1
ATOM 1629 C CA . LEU B 1 32 ? 16.562 -3.465 10.375 1 85.94 32 LEU B CA 1
ATOM 1630 C C . LEU B 1 32 ? 17.094 -2.789 9.117 1 85.94 32 LEU B C 1
ATOM 1632 O O . LEU B 1 32 ? 18.078 -2.055 9.172 1 85.94 32 LEU B O 1
ATOM 1636 N N . ARG B 1 33 ? 16.406 -2.998 8.023 1 84.31 33 ARG B N 1
ATOM 1637 C CA . ARG B 1 33 ? 16.875 -2.498 6.738 1 84.31 33 ARG B CA 1
ATOM 1638 C C . ARG B 1 33 ? 16.578 -1.011 6.586 1 84.31 33 ARG B C 1
ATOM 1640 O O . ARG B 1 33 ? 17.297 -0.296 5.887 1 84.31 33 ARG B O 1
ATOM 1647 N N . SER B 1 34 ? 15.57 -0.575 7.227 1 87.94 34 SER B N 1
ATOM 1648 C CA . SER B 1 34 ? 15.156 0.823 7.148 1 87.94 34 SER B CA 1
ATOM 1649 C C . SER B 1 34 ? 14.828 1.377 8.531 1 87.94 34 SER B C 1
ATOM 1651 O O . SER B 1 34 ? 13.672 1.697 8.812 1 87.94 34 SER B O 1
ATOM 1653 N N . PRO B 1 35 ? 15.992 1.638 9.266 1 89.38 35 PRO B N 1
ATOM 1654 C CA . PRO B 1 35 ? 15.758 2.166 10.609 1 89.38 35 PRO B CA 1
ATOM 1655 C C . PRO B 1 35 ? 14.953 3.465 10.609 1 89.38 35 PRO B C 1
ATOM 1657 O O . PRO B 1 35 ? 15.195 4.336 9.766 1 89.38 35 PRO B O 1
ATOM 1660 N N . GLY B 1 36 ? 13.977 3.533 11.516 1 91.5 36 GLY B N 1
ATOM 1661 C CA . GLY B 1 36 ? 13.086 4.684 11.57 1 91.5 36 GLY B CA 1
ATOM 1662 C C . GLY B 1 36 ? 11.727 4.414 10.945 1 91.5 36 GLY B C 1
ATOM 1663 O O . GLY B 1 36 ? 10.789 5.188 11.133 1 91.5 36 GLY B O 1
ATOM 1664 N N . SER B 1 37 ? 11.68 3.35 10.203 1 93.38 37 SER B N 1
ATOM 1665 C CA . SER B 1 37 ? 10.383 2.912 9.695 1 93.38 37 SER B CA 1
ATOM 1666 C C . SER B 1 37 ? 9.484 2.426 10.828 1 93.38 37 SER B C 1
ATOM 1668 O O . SER B 1 37 ? 9.969 1.931 11.844 1 93.38 37 SER B O 1
ATOM 1670 N N . ILE B 1 38 ? 8.234 2.641 10.641 1 95.5 38 ILE B N 1
ATOM 1671 C CA . ILE B 1 38 ? 7.246 2.129 11.586 1 95.5 38 ILE B CA 1
ATOM 1672 C C . ILE B 1 38 ? 6.48 0.969 10.953 1 95.5 38 ILE B C 1
ATOM 1674 O O . ILE B 1 38 ? 5.762 1.153 9.969 1 95.5 38 ILE B O 1
ATOM 1678 N N . VAL B 1 39 ? 6.711 -0.192 11.469 1 93.94 39 VAL B N 1
ATOM 1679 C CA . VAL B 1 39 ? 5.98 -1.392 11.07 1 93.94 39 VAL B CA 1
ATOM 1680 C C . VAL B 1 39 ? 5.332 -2.031 12.297 1 93.94 39 VAL B C 1
ATOM 1682 O O . VAL B 1 39 ? 6.02 -2.424 13.242 1 93.94 39 VAL B O 1
ATOM 1685 N N . GLU B 1 40 ? 4.031 -2.082 12.25 1 95.19 40 GLU B N 1
ATOM 1686 C CA . GLU B 1 40 ? 3.314 -2.615 13.398 1 95.19 40 GLU B CA 1
ATOM 1687 C C . GLU B 1 40 ? 2.361 -3.734 12.992 1 95.19 40 GLU B C 1
ATOM 1689 O O . GLU B 1 40 ? 1.648 -3.617 11.992 1 95.19 40 GLU B O 1
ATOM 1694 N N . VAL B 1 41 ? 2.457 -4.836 13.688 1 91.06 41 VAL B N 1
ATOM 1695 C CA . VAL B 1 41 ? 1.547 -5.965 13.523 1 91.06 41 VAL B CA 1
ATOM 1696 C C . VAL B 1 41 ? 0.784 -6.203 14.828 1 91.06 41 VAL B C 1
ATOM 1698 O O . VAL B 1 41 ? 1.39 -6.344 15.891 1 91.06 41 VAL B O 1
ATOM 1701 N N . ASP B 1 42 ? -0.491 -6.113 14.672 1 91.38 42 ASP B N 1
ATOM 1702 C CA . ASP B 1 42 ? -1.341 -6.375 15.828 1 91.38 42 ASP B CA 1
ATOM 1703 C C . ASP B 1 42 ? -2.061 -7.715 15.688 1 91.38 42 ASP B C 1
ATOM 1705 O O . ASP B 1 42 ? -2.469 -8.094 14.594 1 91.38 42 ASP B O 1
ATOM 1709 N N . THR B 1 43 ? -2.102 -8.461 16.781 1 86.69 43 THR B N 1
ATOM 1710 C CA . THR B 1 43 ? -2.777 -9.75 16.812 1 86.69 43 THR B CA 1
ATOM 1711 C C . THR B 1 43 ? -3.861 -9.766 17.891 1 86.69 43 THR B C 1
ATOM 1713 O O . THR B 1 43 ? -3.879 -8.906 18.766 1 86.69 43 THR B O 1
ATOM 1716 N N . LYS B 1 44 ? -4.762 -10.547 17.625 1 84.31 44 LYS B N 1
ATOM 1717 C CA . LYS B 1 44 ? -5.797 -10.75 18.641 1 84.31 44 LYS B CA 1
ATOM 1718 C C . LYS B 1 44 ? -5.91 -12.227 19.016 1 84.31 44 LYS B C 1
ATOM 1720 O O . LYS B 1 44 ? -5.492 -13.102 18.266 1 84.31 44 LYS B O 1
ATOM 1725 N N . ILE B 1 45 ? -6.336 -12.438 20.25 1 83.75 45 ILE B N 1
ATOM 1726 C CA . ILE B 1 45 ? -6.531 -13.797 20.734 1 83.75 45 ILE B CA 1
ATOM 1727 C C . ILE B 1 45 ? -8.023 -14.117 20.781 1 83.75 45 ILE B C 1
ATOM 1729 O O . ILE B 1 45 ? -8.805 -13.391 21.406 1 83.75 45 ILE B O 1
ATOM 1733 N N . THR B 1 46 ? -8.391 -15.078 20 1 77.88 46 THR B N 1
ATOM 1734 C CA . THR B 1 46 ? -9.766 -15.578 20.016 1 77.88 46 THR B CA 1
ATOM 1735 C C . THR B 1 46 ? -9.789 -17.078 20.297 1 77.88 46 THR B C 1
ATOM 1737 O O . THR B 1 46 ? -9.18 -17.859 19.562 1 77.88 46 THR B O 1
ATOM 1740 N N . LYS B 1 47 ? -10.531 -17.422 21.344 1 83.5 47 LYS B N 1
ATOM 1741 C CA . LYS B 1 47 ? -10.664 -18.828 21.734 1 83.5 47 LYS B CA 1
ATOM 1742 C C . LYS B 1 47 ? -9.297 -19.5 21.828 1 83.5 47 LYS B C 1
ATOM 1744 O O . LYS B 1 47 ? -9.094 -20.578 21.266 1 83.5 47 LYS B O 1
ATOM 1749 N N . GLY B 1 48 ? -8.305 -18.812 22.266 1 79.31 48 GLY B N 1
ATOM 1750 C CA . GLY B 1 48 ? -6.984 -19.359 22.547 1 79.31 48 GLY B CA 1
ATOM 1751 C C . GLY B 1 48 ? -6.078 -19.359 21.328 1 79.31 48 GLY B C 1
ATOM 1752 O O . GLY B 1 48 ? -4.922 -19.781 21.406 1 79.31 48 GLY B O 1
ATOM 1753 N N . LYS B 1 49 ? -6.641 -18.984 20.266 1 76.62 49 LYS B N 1
ATOM 1754 C CA . LYS B 1 49 ? -5.832 -18.922 19.047 1 76.62 49 LYS B CA 1
ATOM 1755 C C . LYS B 1 49 ? -5.48 -17.484 18.688 1 76.62 49 LYS B C 1
ATOM 1757 O O . LYS B 1 49 ? -6.277 -16.562 18.922 1 76.62 49 LYS B O 1
ATOM 1762 N N . VAL B 1 50 ? -4.238 -17.328 18.297 1 77.81 50 VAL B N 1
ATOM 1763 C CA . VAL B 1 50 ? -3.773 -16.016 17.906 1 77.81 50 VAL B CA 1
ATOM 1764 C C . VAL B 1 50 ? -4.109 -15.766 16.422 1 77.81 50 VAL B C 1
ATOM 1766 O O . VAL B 1 50 ? -3.824 -16.609 15.57 1 77.81 50 VAL B O 1
ATOM 1769 N N . TYR B 1 51 ? -4.777 -14.633 16.172 1 76.31 51 TYR B N 1
ATOM 1770 C CA . TYR B 1 51 ? -5.152 -14.273 14.812 1 76.31 51 TYR B CA 1
ATOM 1771 C C . TYR B 1 51 ? -4.566 -12.922 14.422 1 76.31 51 TYR B C 1
ATOM 1773 O O . TYR B 1 51 ? -4.336 -12.07 15.289 1 76.31 51 TYR B O 1
ATOM 1781 N N . PHE B 1 52 ? -4.32 -12.828 13.141 1 81.12 52 PHE B N 1
ATOM 1782 C CA . PHE B 1 52 ? -3.945 -11.516 12.609 1 81.12 52 PHE B CA 1
ATOM 1783 C C . PHE B 1 52 ? -5.074 -10.516 12.805 1 81.12 52 PHE B C 1
ATOM 1785 O O . PHE B 1 52 ? -6.234 -10.812 12.516 1 81.12 52 PHE B O 1
ATOM 1792 N N . HIS B 1 53 ? -4.672 -9.344 13.328 1 88.31 53 HIS B N 1
ATOM 1793 C CA . HIS B 1 53 ? -5.703 -8.344 13.586 1 88.31 53 HIS B CA 1
ATOM 1794 C C . HIS B 1 53 ? -5.539 -7.141 12.664 1 88.31 53 HIS B C 1
ATOM 1796 O O . HIS B 1 53 ? -6.48 -6.754 11.961 1 88.31 53 HIS B O 1
ATOM 1802 N N . ARG B 1 54 ? -4.441 -6.578 12.609 1 92.44 54 ARG B N 1
ATOM 1803 C CA . ARG B 1 54 ? -4.199 -5.406 11.781 1 92.44 54 ARG B CA 1
ATOM 1804 C C . ARG B 1 54 ? -2.705 -5.164 11.594 1 92.44 54 ARG B C 1
ATOM 1806 O O . ARG B 1 54 ? -1.887 -5.719 12.328 1 92.44 54 ARG B O 1
ATOM 1813 N N . PHE B 1 55 ? -2.395 -4.453 10.547 1 92.12 55 PHE B N 1
ATOM 1814 C CA . PHE B 1 55 ? -1.032 -4.203 10.094 1 92.12 55 PHE B CA 1
ATOM 1815 C C . PHE B 1 55 ? -0.878 -2.766 9.609 1 92.12 55 PHE B C 1
ATOM 1817 O O . PHE B 1 55 ? -1.798 -2.203 9.016 1 92.12 55 PHE B O 1
ATOM 1824 N N . PHE B 1 56 ? 0.267 -2.162 10 1 96 56 PHE B N 1
ATOM 1825 C CA . PHE B 1 56 ? 0.599 -0.81 9.562 1 96 56 PHE B CA 1
ATOM 1826 C C . PHE B 1 56 ? 2.061 -0.719 9.148 1 96 56 PHE B C 1
ATOM 1828 O O . PHE B 1 56 ? 2.938 -1.277 9.805 1 96 56 PHE B O 1
ATOM 1835 N N . MET B 1 57 ? 2.285 0.059 8.031 1 95.69 57 MET B N 1
ATOM 1836 C CA . MET B 1 57 ? 3.67 0.274 7.621 1 95.69 57 MET B CA 1
ATOM 1837 C C . MET B 1 57 ? 3.859 1.677 7.055 1 95.69 57 MET B C 1
ATOM 1839 O O . MET B 1 57 ? 3.088 2.113 6.195 1 95.69 57 MET B O 1
ATOM 1843 N N . ALA B 1 58 ? 4.773 2.363 7.555 1 96.44 58 ALA B N 1
ATOM 1844 C CA . ALA B 1 58 ? 5.312 3.609 7.016 1 96.44 58 ALA B CA 1
ATOM 1845 C C . ALA B 1 58 ? 6.836 3.572 6.969 1 96.44 58 ALA B C 1
ATOM 1847 O O . ALA B 1 58 ? 7.496 3.58 8.016 1 96.44 58 ALA B O 1
ATOM 1848 N N . LEU B 1 59 ? 7.371 3.551 5.824 1 93.69 59 LEU B N 1
ATOM 1849 C CA . LEU B 1 59 ? 8.82 3.438 5.664 1 93.69 59 LEU B CA 1
ATOM 1850 C C . LEU B 1 59 ? 9.492 4.785 5.891 1 93.69 59 LEU B C 1
ATOM 1852 O O . LEU B 1 59 ? 8.969 5.824 5.488 1 93.69 59 LEU B O 1
ATOM 1856 N N . LYS B 1 60 ? 10.617 4.711 6.41 1 93.31 60 LYS B N 1
ATOM 1857 C CA . LYS B 1 60 ? 11.367 5.926 6.727 1 93.31 60 LYS B CA 1
ATOM 1858 C C . LYS B 1 60 ? 11.578 6.781 5.48 1 93.31 60 LYS B C 1
ATOM 1860 O O . LYS B 1 60 ? 11.438 8.008 5.531 1 93.31 60 LYS B O 1
ATOM 1865 N N . PRO B 1 61 ? 11.945 6.191 4.359 1 90.25 61 PRO B N 1
ATOM 1866 C CA . PRO B 1 61 ? 12.109 7.027 3.166 1 90.25 61 PRO B CA 1
ATOM 1867 C C . PRO B 1 61 ? 10.82 7.738 2.76 1 90.25 61 PRO B C 1
ATOM 1869 O O . PRO B 1 61 ? 10.867 8.844 2.219 1 90.25 61 PRO B O 1
ATOM 1872 N N . CYS B 1 62 ? 9.695 7.129 2.99 1 92.06 62 CYS B N 1
ATOM 1873 C CA . CYS B 1 62 ? 8.414 7.777 2.727 1 92.06 62 CYS B CA 1
ATOM 1874 C C . CYS B 1 62 ? 8.203 8.961 3.664 1 92.06 62 CYS B C 1
ATOM 1876 O O . CYS B 1 62 ? 7.828 10.047 3.221 1 92.06 62 CYS B O 1
ATOM 1878 N N . VAL B 1 63 ? 8.477 8.688 4.883 1 94.12 63 VAL B N 1
ATOM 1879 C CA . VAL B 1 63 ? 8.297 9.711 5.906 1 94.12 63 VAL B CA 1
ATOM 1880 C C . VAL B 1 63 ? 9.242 10.883 5.637 1 94.12 63 VAL B C 1
ATOM 1882 O O . VAL B 1 63 ? 8.828 12.039 5.672 1 94.12 63 VAL B O 1
ATOM 1885 N N . ASP B 1 64 ? 10.477 10.57 5.379 1 91.88 64 ASP B N 1
ATOM 1886 C CA . ASP B 1 64 ? 11.469 11.594 5.074 1 91.88 64 ASP B CA 1
ATOM 1887 C C . ASP B 1 64 ? 11.07 12.398 3.836 1 91.88 64 ASP B C 1
ATOM 1889 O O . ASP B 1 64 ? 11.227 13.617 3.801 1 91.88 64 ASP B O 1
ATOM 1893 N N . GLY B 1 65 ? 10.625 11.719 2.838 1 89.56 65 GLY B N 1
ATOM 1894 C CA . GLY B 1 65 ? 10.195 12.391 1.623 1 89.56 65 GLY B CA 1
ATOM 1895 C C . GLY B 1 65 ? 9.031 13.344 1.85 1 89.56 65 GLY B C 1
ATOM 1896 O O . GLY B 1 65 ? 8.992 14.43 1.276 1 89.56 65 GLY B O 1
ATOM 1897 N N . PHE B 1 66 ? 8.164 12.93 2.637 1 92.75 66 PHE B N 1
ATOM 1898 C CA . PHE B 1 66 ? 7.035 13.789 2.977 1 92.75 66 PHE B CA 1
ATOM 1899 C C . PHE B 1 66 ? 7.523 15.086 3.617 1 92.75 66 PHE B C 1
ATOM 1901 O O . PHE B 1 66 ? 7.137 16.172 3.189 1 92.75 66 PHE B O 1
ATOM 1908 N N . HIS B 1 67 ? 8.406 14.938 4.602 1 92.5 67 HIS B N 1
ATOM 1909 C CA . HIS B 1 67 ? 8.891 16.109 5.332 1 92.5 67 HIS B CA 1
ATOM 1910 C C . HIS B 1 67 ? 9.766 16.984 4.445 1 92.5 67 HIS B C 1
ATOM 1912 O O . HIS B 1 67 ? 9.82 18.203 4.637 1 92.5 67 HIS B O 1
ATOM 1918 N N . ALA B 1 68 ? 10.312 16.328 3.516 1 87.88 68 ALA B N 1
ATOM 1919 C CA . ALA B 1 68 ? 11.273 17.047 2.684 1 87.88 68 ALA B CA 1
ATOM 1920 C C . ALA B 1 68 ? 10.562 17.938 1.663 1 87.88 68 ALA B C 1
ATOM 1922 O O . ALA B 1 68 ? 11.078 18.984 1.274 1 87.88 68 ALA B O 1
ATOM 1923 N N . GLY B 1 69 ? 9.297 17.438 1.238 1 86.62 69 GLY B N 1
ATOM 1924 C CA . GLY B 1 69 ? 8.828 18.281 0.144 1 86.62 69 GLY B CA 1
ATOM 1925 C C . GLY B 1 69 ? 7.352 18.109 -0.139 1 86.62 69 GLY B C 1
ATOM 1926 O O . GLY B 1 69 ? 6.82 18.719 -1.076 1 86.62 69 GLY B O 1
ATOM 1927 N N . CYS B 1 70 ? 6.648 17.375 0.576 1 89.12 70 CYS B N 1
ATOM 1928 C CA . CYS B 1 70 ? 5.227 17.203 0.301 1 89.12 70 CYS B CA 1
ATOM 1929 C C . CYS B 1 70 ? 4.41 18.328 0.927 1 89.12 70 CYS B C 1
ATOM 1931 O O . CYS B 1 70 ? 4.848 18.953 1.891 1 89.12 70 CYS B O 1
ATOM 1933 N N . ARG B 1 71 ? 3.314 18.609 0.273 1 89.44 71 ARG B N 1
ATOM 1934 C CA . ARG B 1 71 ? 2.332 19.516 0.856 1 89.44 71 ARG B CA 1
ATOM 1935 C C . ARG B 1 71 ? 1.741 18.938 2.135 1 89.44 71 ARG B C 1
ATOM 1937 O O . ARG B 1 71 ? 1.69 17.719 2.305 1 89.44 71 ARG B O 1
ATOM 1944 N N . PRO B 1 72 ? 1.391 19.875 3.047 1 93.31 72 PRO B N 1
ATOM 1945 C CA . PRO B 1 72 ? 0.736 19.359 4.254 1 93.31 72 PRO B CA 1
ATOM 1946 C C . PRO B 1 72 ? -0.702 18.922 4.004 1 93.31 72 PRO B C 1
ATOM 1948 O O . PRO B 1 72 ? -1.639 19.5 4.559 1 93.31 72 PRO B O 1
ATOM 1951 N N . TYR B 1 73 ? -0.83 17.922 3.234 1 92.5 73 TYR B N 1
ATOM 1952 C CA . TYR B 1 73 ? -2.092 17.344 2.781 1 92.5 73 TYR B CA 1
ATOM 1953 C C . TYR B 1 73 ? -2 15.82 2.699 1 92.5 73 TYR B C 1
ATOM 1955 O O . TYR B 1 73 ? -1.085 15.281 2.072 1 92.5 73 TYR B O 1
ATOM 1963 N N . LEU B 1 74 ? -2.938 15.164 3.363 1 93.94 74 LEU B N 1
ATOM 1964 C CA . LEU B 1 74 ? -2.994 13.711 3.344 1 93.94 74 LEU B CA 1
ATOM 1965 C C . LEU B 1 74 ? -4.34 13.227 2.811 1 93.94 74 LEU B C 1
ATOM 1967 O O . LEU B 1 74 ? -5.379 13.82 3.107 1 93.94 74 LEU B O 1
ATOM 1971 N N . SER B 1 75 ? -4.254 12.211 2.09 1 91.88 75 SER B N 1
ATOM 1972 C CA . SER B 1 75 ? -5.453 11.484 1.674 1 91.88 75 SER B CA 1
ATOM 1973 C C . SER B 1 75 ? -5.48 10.078 2.254 1 91.88 75 SER B C 1
ATOM 1975 O O . SER B 1 75 ? -4.508 9.328 2.123 1 91.88 75 SER B O 1
ATOM 1977 N N . ILE B 1 76 ? -6.547 9.773 2.896 1 93.12 76 ILE B N 1
ATOM 1978 C CA . ILE B 1 76 ? -6.738 8.438 3.445 1 93.12 76 ILE B CA 1
ATOM 1979 C C . ILE B 1 76 ? -7.812 7.699 2.648 1 93.12 76 ILE B C 1
ATOM 1981 O O . ILE B 1 76 ? -8.945 8.18 2.531 1 93.12 76 ILE B O 1
ATOM 1985 N N . ASP B 1 77 ? -7.426 6.543 2.158 1 86.38 77 ASP B N 1
ATOM 1986 C CA . ASP B 1 77 ? -8.336 5.719 1.367 1 86.38 77 ASP B CA 1
ATOM 1987 C C . ASP B 1 77 ? -8.328 4.273 1.862 1 86.38 77 ASP B C 1
ATOM 1989 O O . ASP B 1 77 ? -7.367 3.826 2.488 1 86.38 77 ASP B O 1
ATOM 1993 N N . SER B 1 78 ? -9.438 3.65 1.639 1 88 78 SER B N 1
ATOM 1994 C CA . SER B 1 78 ? -9.523 2.242 2.006 1 88 78 SER B CA 1
ATOM 1995 C C . SER B 1 78 ? -10.32 1.449 0.976 1 88 78 SER B C 1
ATOM 1997 O O . SER B 1 78 ? -11.117 2.018 0.23 1 88 78 SER B O 1
ATOM 1999 N N . THR B 1 79 ? -10.07 0.177 0.925 1 82.31 79 THR B N 1
ATOM 2000 C CA . THR B 1 79 ? -10.836 -0.723 0.073 1 82.31 79 THR B CA 1
ATOM 2001 C C . THR B 1 79 ? -10.977 -2.098 0.722 1 82.31 79 THR B C 1
ATOM 2003 O O . THR B 1 79 ? -10.047 -2.578 1.371 1 82.31 79 THR B O 1
ATOM 2006 N N . ALA B 1 80 ? -12.172 -2.586 0.458 1 84 80 ALA B N 1
ATOM 2007 C CA . ALA B 1 80 ? -12.367 -3.961 0.916 1 84 80 ALA B CA 1
ATOM 2008 C C . ALA B 1 80 ? -11.5 -4.93 0.118 1 84 80 ALA B C 1
ATOM 2010 O O . ALA B 1 80 ? -11.352 -4.789 -1.098 1 84 80 ALA B O 1
ATOM 2011 N N . LEU B 1 81 ? -10.969 -5.895 0.778 1 81.69 81 LEU B N 1
ATOM 2012 C CA . LEU B 1 81 ? -10.141 -6.898 0.123 1 81.69 81 LEU B CA 1
ATOM 2013 C C . LEU B 1 81 ? -10.969 -8.109 -0.293 1 81.69 81 LEU B C 1
ATOM 2015 O O . LEU B 1 81 ? -11.875 -8.523 0.435 1 81.69 81 LEU B O 1
ATOM 2019 N N . ASN B 1 82 ? -10.719 -8.641 -1.398 1 69.81 82 ASN B N 1
ATOM 2020 C CA . ASN B 1 82 ? -11.477 -9.734 -1.991 1 69.81 82 ASN B CA 1
ATOM 2021 C C . ASN B 1 82 ? -10.875 -11.094 -1.65 1 69.81 82 ASN B C 1
ATOM 2023 O O . ASN B 1 82 ? -11.477 -12.133 -1.922 1 69.81 82 ASN B O 1
ATOM 2027 N N . GLY B 1 83 ? -9.867 -11.172 -1.071 1 68.81 83 GLY B N 1
ATOM 2028 C CA . GLY B 1 83 ? -9.234 -12.453 -0.803 1 68.81 83 GLY B CA 1
ATOM 2029 C C . GLY B 1 83 ? -9.891 -13.211 0.341 1 68.81 83 GLY B C 1
ATOM 2030 O O . GLY B 1 83 ? -11.055 -12.984 0.656 1 68.81 83 GLY B O 1
ATOM 2031 N N . LYS B 1 84 ? -9.297 -14.164 0.757 1 69.25 84 LYS B N 1
ATOM 2032 C CA . LYS B 1 84 ? -9.789 -15.07 1.796 1 69.25 84 LYS B CA 1
ATOM 2033 C C . LYS B 1 84 ? -9.883 -14.352 3.141 1 69.25 84 LYS B C 1
ATOM 2035 O O . LYS B 1 84 ? -10.672 -14.75 4.008 1 69.25 84 LYS B O 1
ATOM 2040 N N . TRP B 1 85 ? -9.062 -13.398 3.305 1 72.56 85 TRP B N 1
ATOM 2041 C CA . TRP B 1 85 ? -9.133 -12.57 4.508 1 72.56 85 TRP B CA 1
ATOM 2042 C C . TRP B 1 85 ? -10.086 -11.398 4.309 1 72.56 85 TRP B C 1
ATOM 2044 O O . TRP B 1 85 ? -9.93 -10.617 3.365 1 72.56 85 TRP B O 1
ATOM 2054 N N . ASN B 1 86 ? -11.031 -11.406 5.223 1 77.19 86 ASN B N 1
ATOM 2055 C CA . ASN B 1 86 ? -12.023 -10.344 5.148 1 77.19 86 ASN B CA 1
ATOM 2056 C C . ASN B 1 86 ? -11.547 -9.078 5.855 1 77.19 86 ASN B C 1
ATOM 2058 O O . ASN B 1 86 ? -11.406 -9.062 7.082 1 77.19 86 ASN B O 1
ATOM 2062 N N . GLY B 1 87 ? -10.992 -8.18 5.184 1 86.81 87 GLY B N 1
ATOM 2063 C CA . GLY B 1 87 ? -10.539 -6.922 5.75 1 86.81 87 GLY B CA 1
ATOM 2064 C C . GLY B 1 87 ? -10.383 -5.82 4.719 1 86.81 87 GLY B C 1
ATOM 2065 O O . GLY B 1 87 ? -11.016 -5.863 3.664 1 86.81 87 GLY B O 1
ATOM 2066 N N . HIS B 1 88 ? -9.797 -4.777 5.191 1 90 88 HIS B N 1
ATOM 2067 C CA . HIS B 1 88 ? -9.641 -3.604 4.344 1 90 88 HIS B CA 1
ATOM 2068 C C . HIS B 1 88 ? -8.172 -3.203 4.223 1 90 88 HIS B C 1
ATOM 2070 O O . HIS B 1 88 ? -7.426 -3.277 5.199 1 90 88 HIS B O 1
ATOM 2076 N N . LEU B 1 89 ? -7.871 -2.898 3.062 1 89.56 89 LEU B N 1
ATOM 2077 C CA . LEU B 1 89 ? -6.625 -2.17 2.838 1 89.56 89 LEU B CA 1
ATOM 2078 C C . LEU B 1 89 ? -6.805 -0.686 3.141 1 89.56 89 LEU B C 1
ATOM 2080 O O . LEU B 1 89 ? -7.777 -0.069 2.701 1 89.56 89 LEU B O 1
ATOM 2084 N N . ALA B 1 90 ? -5.961 -0.173 3.965 1 93 90 ALA B N 1
ATOM 2085 C CA . ALA B 1 90 ? -5.91 1.26 4.246 1 93 90 ALA B CA 1
ATOM 2086 C C . ALA B 1 90 ? -4.641 1.886 3.672 1 93 90 ALA B C 1
ATOM 2088 O O . ALA B 1 90 ? -3.562 1.294 3.744 1 93 90 ALA B O 1
ATOM 2089 N N . ALA B 1 91 ? -4.777 3.039 3.074 1 93.12 91 ALA B N 1
ATOM 2090 C CA . ALA B 1 91 ? -3.623 3.715 2.488 1 93.12 91 ALA B CA 1
ATOM 2091 C C . ALA B 1 91 ? -3.645 5.207 2.801 1 93.12 91 ALA B C 1
ATOM 2093 O O . ALA B 1 91 ? -4.711 5.828 2.822 1 93.12 91 ALA B O 1
ATOM 2094 N N . CYS B 1 92 ? -2.486 5.723 3.055 1 94.56 92 CYS B N 1
ATOM 2095 C CA . CYS B 1 92 ? -2.271 7.16 3.195 1 94.56 92 CYS B CA 1
ATOM 2096 C C . CYS B 1 92 ? -1.311 7.676 2.133 1 94.56 92 CYS B C 1
ATOM 2098 O O . CYS B 1 92 ? -0.208 7.145 1.978 1 94.56 92 CYS B O 1
ATOM 2100 N N . THR B 1 93 ? -1.748 8.672 1.447 1 92 93 THR B N 1
ATOM 2101 C CA . THR B 1 93 ? -0.917 9.266 0.408 1 92 93 THR B CA 1
ATOM 2102 C C . THR B 1 93 ? -0.823 10.781 0.595 1 92 93 THR B C 1
ATOM 2104 O O . THR B 1 93 ? -1.666 11.383 1.264 1 92 93 THR B O 1
ATOM 2107 N N . ALA B 1 94 ? 0.209 11.32 0.058 1 91.81 94 ALA B N 1
ATOM 2108 C CA . ALA B 1 94 ? 0.433 12.758 0.07 1 91.81 94 ALA B CA 1
ATOM 2109 C C . ALA B 1 94 ? 0.653 13.297 -1.343 1 91.81 94 ALA B C 1
ATOM 2111 O O . ALA B 1 94 ? 0.534 12.547 -2.318 1 91.81 94 ALA B O 1
ATOM 2112 N N . LEU B 1 95 ? 0.767 14.586 -1.399 1 86.31 95 LEU B N 1
ATOM 2113 C CA . LEU B 1 95 ? 1.116 15.266 -2.641 1 86.31 95 LEU B CA 1
ATOM 2114 C C . LEU B 1 95 ? 2.441 16 -2.5 1 86.31 95 LEU B C 1
ATOM 2116 O O . LEU B 1 95 ? 2.66 16.703 -1.511 1 86.31 95 LEU B O 1
ATOM 2120 N N . ASP B 1 96 ? 3.182 15.727 -3.463 1 83.5 96 ASP B N 1
ATOM 2121 C CA . ASP B 1 96 ? 4.41 16.516 -3.396 1 83.5 96 ASP B CA 1
ATOM 2122 C C . ASP B 1 96 ? 4.172 17.938 -3.891 1 83.5 96 ASP B C 1
ATOM 2124 O O . ASP B 1 96 ? 3.035 18.328 -4.164 1 83.5 96 ASP B O 1
ATOM 2128 N N . GLY B 1 97 ? 5.199 18.75 -3.895 1 77.19 97 GLY B N 1
ATOM 2129 C CA . GLY B 1 97 ? 5.098 20.156 -4.266 1 77.19 97 GLY B CA 1
ATOM 2130 C C . GLY B 1 97 ? 4.551 20.359 -5.664 1 77.19 97 GLY B C 1
ATOM 2131 O O . GLY B 1 97 ? 4.043 21.438 -5.984 1 77.19 97 GLY B O 1
ATOM 2132 N N . HIS B 1 98 ? 4.547 19.344 -6.488 1 75.25 98 HIS B N 1
ATOM 2133 C CA . HIS B 1 98 ? 4.062 19.438 -7.859 1 75.25 98 HIS B CA 1
ATOM 2134 C C . HIS B 1 98 ? 2.732 18.719 -8.023 1 75.25 98 HIS B C 1
ATOM 2136 O O . HIS B 1 98 ? 2.334 18.391 -9.148 1 75.25 98 HIS B O 1
ATOM 2142 N N . ASN B 1 99 ? 2.211 18.312 -6.926 1 77.19 99 ASN B N 1
ATOM 2143 C CA . ASN B 1 99 ? 0.908 17.656 -6.867 1 77.19 99 ASN B CA 1
ATOM 2144 C C . ASN B 1 99 ? 0.977 16.219 -7.379 1 77.19 99 ASN B C 1
ATOM 2146 O O . ASN B 1 99 ? -0.007 15.695 -7.902 1 77.19 99 ASN B O 1
ATOM 2150 N N . TRP B 1 100 ? 2.164 15.719 -7.277 1 79.38 100 TRP B N 1
ATOM 2151 C CA . TRP B 1 100 ? 2.293 14.289 -7.566 1 79.38 100 TRP B CA 1
ATOM 2152 C C . TRP B 1 100 ? 1.988 13.453 -6.328 1 79.38 100 TRP B C 1
ATOM 2154 O O . TRP B 1 100 ? 2.357 13.828 -5.215 1 79.38 100 TRP B O 1
ATOM 2164 N N . MET B 1 101 ? 1.46 12.398 -6.699 1 84.19 101 MET B N 1
ATOM 2165 C CA . MET B 1 101 ? 1.133 11.477 -5.613 1 84.19 101 MET B CA 1
ATOM 2166 C C . MET B 1 101 ? 2.398 10.938 -4.957 1 84.19 101 MET B C 1
ATOM 2168 O O . MET B 1 101 ? 3.375 10.625 -5.645 1 84.19 101 MET B O 1
ATOM 2172 N N . PHE B 1 102 ? 2.396 10.836 -3.689 1 88.94 102 PHE B N 1
ATOM 2173 C CA . PHE B 1 102 ? 3.502 10.312 -2.902 1 88.94 102 PHE B CA 1
ATOM 2174 C C . PHE B 1 102 ? 3.002 9.312 -1.864 1 88.94 102 PHE B C 1
ATOM 2176 O O . PHE B 1 102 ? 2.15 9.641 -1.037 1 88.94 102 PHE B O 1
ATOM 2183 N N . PRO B 1 103 ? 3.525 8.023 -1.975 1 90.75 103 PRO B N 1
ATOM 2184 C CA . PRO B 1 103 ? 3.094 7.043 -0.977 1 90.75 103 PRO B CA 1
ATOM 2185 C C . PRO B 1 103 ? 3.65 7.332 0.416 1 90.75 103 PRO B C 1
ATOM 2187 O O . PRO B 1 103 ? 4.816 7.715 0.552 1 90.75 103 PRO B O 1
ATOM 2190 N N . LEU B 1 104 ? 2.801 7.156 1.421 1 94.56 104 LEU B N 1
ATOM 2191 C CA . LEU B 1 104 ? 3.264 7.445 2.773 1 94.56 104 LEU B CA 1
ATOM 2192 C C . LEU B 1 104 ? 3.143 6.211 3.664 1 94.56 104 LEU B C 1
ATOM 2194 O O . LEU B 1 104 ? 4.113 5.812 4.312 1 94.56 104 LEU B O 1
ATOM 2198 N N . ALA B 1 105 ? 1.955 5.664 3.684 1 96.12 105 ALA B N 1
ATOM 2199 C CA . ALA B 1 105 ? 1.721 4.539 4.582 1 96.12 105 ALA B CA 1
ATOM 2200 C C . ALA B 1 105 ? 0.63 3.621 4.039 1 96.12 105 ALA B C 1
ATOM 2202 O O . ALA B 1 105 ? -0.207 4.047 3.24 1 96.12 105 ALA B O 1
ATOM 2203 N N . PHE B 1 106 ? 0.701 2.357 4.492 1 93.88 106 PHE B N 1
ATOM 2204 C CA . PHE B 1 106 ? -0.34 1.383 4.188 1 93.88 106 PHE B CA 1
ATOM 2205 C C . PHE B 1 106 ? -0.593 0.47 5.383 1 93.88 106 PHE B C 1
ATOM 2207 O O . PHE B 1 106 ? 0.237 0.382 6.289 1 93.88 106 PHE B O 1
ATOM 2214 N N . GLY B 1 107 ? -1.752 -0.16 5.273 1 93.44 107 GLY B N 1
ATOM 2215 C CA . GLY B 1 107 ? -2.078 -1.093 6.34 1 93.44 107 GLY B CA 1
ATOM 2216 C C . GLY B 1 107 ? -3.289 -1.953 6.031 1 93.44 107 GLY B C 1
ATOM 2217 O O . GLY B 1 107 ? -3.961 -1.748 5.02 1 93.44 107 GLY B O 1
ATOM 2218 N N . PHE B 1 108 ? -3.42 -2.898 6.957 1 91.69 108 PHE B N 1
ATOM 2219 C CA . PHE B 1 108 ? -4.586 -3.775 6.922 1 91.69 108 PHE B CA 1
ATOM 2220 C C . PHE B 1 108 ? -5.379 -3.668 8.219 1 91.69 108 PHE B C 1
ATOM 2222 O O . PHE B 1 108 ? -4.816 -3.764 9.312 1 91.69 108 PHE B O 1
ATOM 2229 N N . ILE B 1 109 ? -6.617 -3.408 8.008 1 93.12 109 ILE B N 1
ATOM 2230 C CA . ILE B 1 109 ? -7.496 -3.377 9.164 1 93.12 109 ILE B CA 1
ATOM 2231 C C . ILE B 1 109 ? -8.672 -4.324 8.953 1 93.12 109 ILE B C 1
ATOM 2233 O O . ILE B 1 109 ? -9.133 -4.5 7.82 1 93.12 109 ILE B O 1
ATOM 2237 N N . GLU B 1 110 ? -9.141 -4.898 9.984 1 89.44 110 GLU B N 1
ATOM 2238 C CA . GLU B 1 110 ? -10.188 -5.914 9.867 1 89.44 110 GLU B CA 1
ATOM 2239 C C . GLU B 1 110 ? -11.516 -5.293 9.453 1 89.44 110 GLU B C 1
ATOM 2241 O O . GLU B 1 110 ? -12.203 -5.812 8.57 1 89.44 110 GLU B O 1
ATOM 2246 N N . VAL B 1 111 ? -11.906 -4.246 10.148 1 90.75 111 VAL B N 1
ATOM 2247 C CA . VAL B 1 111 ? -13.156 -3.545 9.867 1 90.75 111 VAL B CA 1
ATOM 2248 C C . VAL B 1 111 ? -12.914 -2.037 9.898 1 90.75 111 VAL B C 1
ATOM 2250 O O . VAL B 1 111 ? -12.008 -1.56 10.578 1 90.75 111 VAL B O 1
ATOM 2253 N N . GLU B 1 112 ? -13.719 -1.313 9.188 1 92.44 112 GLU B N 1
ATOM 2254 C CA . GLU B 1 112 ? -13.609 0.141 9.117 1 92.44 112 GLU B CA 1
ATOM 2255 C C . GLU B 1 112 ? -14.367 0.808 10.258 1 92.44 112 GLU B C 1
ATOM 2257 O O . GLU B 1 112 ? -15.273 1.607 10.031 1 92.44 112 GLU B O 1
ATOM 2262 N N . ASP B 1 113 ? -13.914 0.538 11.406 1 94.81 113 ASP B N 1
ATOM 2263 C CA . ASP B 1 113 ? -14.547 1.147 12.57 1 94.81 113 ASP B CA 1
ATOM 2264 C C . ASP B 1 113 ? -13.594 2.123 13.258 1 94.81 113 ASP B C 1
ATOM 2266 O O . ASP B 1 113 ? -12.453 2.301 12.82 1 94.81 113 ASP B O 1
ATOM 2270 N N . GLU B 1 114 ? -14.133 2.768 14.25 1 96.44 114 GLU B N 1
ATOM 2271 C CA . GLU B 1 114 ? -13.367 3.818 14.914 1 96.44 114 GLU B CA 1
ATOM 2272 C C . GLU B 1 114 ? -12.102 3.256 15.562 1 96.44 114 GLU B C 1
ATOM 2274 O O . GLU B 1 114 ? -11.047 3.893 15.539 1 96.44 114 GLU B O 1
ATOM 2279 N N . ASP B 1 115 ? -12.164 2.131 16.141 1 96.94 115 ASP B N 1
ATOM 2280 C CA . ASP B 1 115 ? -11.023 1.521 16.812 1 96.94 115 ASP B CA 1
ATOM 2281 C C . ASP B 1 115 ? -9.875 1.271 15.836 1 96.94 115 ASP B C 1
ATOM 2283 O O . ASP B 1 115 ? -8.75 1.709 16.062 1 96.94 115 ASP B O 1
ATOM 2287 N N . ASN B 1 116 ? -10.18 0.58 14.781 1 96.69 116 ASN B N 1
ATOM 2288 C CA . ASN B 1 116 ? -9.156 0.261 13.789 1 96.69 116 ASN B CA 1
ATOM 2289 C C . ASN B 1 116 ? -8.586 1.522 13.141 1 96.69 116 ASN B C 1
ATOM 2291 O O . ASN B 1 116 ? -7.379 1.625 12.93 1 96.69 116 ASN B O 1
ATOM 2295 N N . TRP B 1 117 ? -9.445 2.447 12.891 1 96.94 117 TRP B N 1
ATOM 2296 C CA . TRP B 1 117 ? -8.977 3.688 12.281 1 96.94 117 TRP B CA 1
ATOM 2297 C C . TRP B 1 117 ? -8.148 4.504 13.273 1 96.94 117 TRP B C 1
ATOM 2299 O O . TRP B 1 117 ? -7.152 5.117 12.898 1 96.94 117 TRP B O 1
ATOM 2309 N N . THR B 1 118 ? -8.609 4.559 14.5 1 98.06 118 THR B N 1
ATOM 2310 C CA . THR B 1 118 ? -7.824 5.266 15.516 1 98.06 118 THR B CA 1
ATOM 2311 C C . THR B 1 118 ? -6.43 4.66 15.641 1 98.06 118 THR B C 1
ATOM 2313 O O . THR B 1 118 ? -5.441 5.387 15.734 1 98.06 118 THR B O 1
ATOM 2316 N N . TRP B 1 119 ? -6.395 3.371 15.609 1 98.12 119 TRP B N 1
ATOM 2317 C CA . TRP B 1 119 ? -5.105 2.689 15.656 1 98.12 119 TRP B CA 1
ATOM 2318 C C . TRP B 1 119 ? -4.246 3.068 14.453 1 98.12 119 TRP B C 1
ATOM 2320 O O . TRP B 1 119 ? -3.076 3.432 14.609 1 98.12 119 TRP B O 1
ATOM 2330 N N . PHE B 1 120 ? -4.777 3.004 13.25 1 97.81 120 PHE B N 1
ATOM 2331 C CA . PHE B 1 120 ? -4.066 3.344 12.023 1 97.81 120 PHE B CA 1
ATOM 2332 C C . PHE B 1 120 ? -3.545 4.773 12.086 1 97.81 120 PHE B C 1
ATOM 2334 O O . PHE B 1 120 ? -2.365 5.023 11.82 1 97.81 120 PHE B O 1
ATOM 2341 N N . MET B 1 121 ? -4.402 5.699 12.484 1 97.5 121 MET B N 1
ATOM 2342 C CA . MET B 1 121 ? -4.051 7.113 12.531 1 97.5 121 MET B CA 1
ATOM 2343 C C . MET B 1 121 ? -3.004 7.379 13.609 1 97.5 121 MET B C 1
ATOM 2345 O O . MET B 1 121 ? -2.152 8.258 13.453 1 97.5 121 MET B O 1
ATOM 2349 N N . THR B 1 122 ? -3.084 6.668 14.68 1 98.31 122 THR B N 1
ATOM 2350 C CA . THR B 1 122 ? -2.1 6.805 15.75 1 98.31 122 THR B CA 1
ATOM 2351 C C . THR B 1 122 ? -0.71 6.41 15.258 1 98.31 122 THR B C 1
ATOM 2353 O O . THR B 1 122 ? 0.273 7.098 15.539 1 98.31 122 THR B O 1
ATOM 2356 N N . GLN B 1 123 ? -0.686 5.23 14.523 1 98.12 123 GLN B N 1
ATOM 2357 C CA . GLN B 1 123 ? 0.596 4.824 13.953 1 98.12 123 GLN B CA 1
ATOM 2358 C C . GLN B 1 123 ? 1.099 5.848 12.945 1 98.12 123 GLN B C 1
ATOM 2360 O O . GLN B 1 123 ? 2.299 6.121 12.867 1 98.12 123 GLN B O 1
ATOM 2365 N N . LEU B 1 124 ? 0.193 6.418 12.172 1 97.94 124 LEU B N 1
ATOM 2366 C CA . LEU B 1 124 ? 0.555 7.449 11.211 1 97.94 124 LEU B CA 1
ATOM 2367 C C . LEU B 1 124 ? 1.125 8.68 11.914 1 97.94 124 LEU B C 1
ATOM 2369 O O . LEU B 1 124 ? 2.133 9.234 11.477 1 97.94 124 LEU B O 1
ATOM 2373 N N . HIS B 1 125 ? 0.498 9.062 12.953 1 97.94 125 HIS B N 1
ATOM 2374 C CA . HIS B 1 125 ? 0.968 10.195 13.742 1 97.94 125 HIS B CA 1
ATOM 2375 C C . HIS B 1 125 ? 2.35 9.93 14.328 1 97.94 125 HIS B C 1
ATOM 2377 O O . HIS B 1 125 ? 3.199 10.82 14.359 1 97.94 125 HIS B O 1
ATOM 2383 N N . ARG B 1 126 ? 2.523 8.758 14.789 1 97.56 126 ARG B N 1
ATOM 2384 C CA . ARG B 1 126 ? 3.828 8.367 15.305 1 97.56 126 ARG B CA 1
ATOM 2385 C C . ARG B 1 126 ? 4.906 8.484 14.234 1 97.56 126 ARG B C 1
ATOM 2387 O O . ARG B 1 126 ? 6.035 8.891 14.523 1 97.56 126 ARG B O 1
ATOM 2394 N N . ALA B 1 127 ? 4.574 8.094 13.062 1 96.75 127 ALA B N 1
ATOM 2395 C CA . ALA B 1 127 ? 5.531 8.117 11.953 1 96.75 127 ALA B CA 1
ATOM 2396 C C . ALA B 1 127 ? 5.84 9.547 11.531 1 96.75 127 ALA B C 1
ATOM 2398 O O . ALA B 1 127 ? 7.004 9.898 11.305 1 96.75 127 ALA B O 1
ATOM 2399 N N . LEU B 1 128 ? 4.871 10.367 11.438 1 96.31 128 LEU B N 1
ATOM 2400 C CA . LEU B 1 128 ? 5.008 11.688 10.82 1 96.31 128 LEU B CA 1
ATOM 2401 C C . LEU B 1 128 ? 5.355 12.742 11.867 1 96.31 128 LEU B C 1
ATOM 2403 O O . LEU B 1 128 ? 5.98 13.758 11.547 1 96.31 128 LEU B O 1
ATOM 2407 N N . GLY B 1 129 ? 4.867 12.523 13.055 1 94.88 129 GLY B N 1
ATOM 2408 C CA . GLY B 1 129 ? 4.953 13.594 14.031 1 94.88 129 GLY B CA 1
ATOM 2409 C C . GLY B 1 129 ? 3.943 14.703 13.805 1 94.88 129 GLY B C 1
ATOM 2410 O O . GLY B 1 129 ? 3.037 14.562 12.977 1 94.88 129 GLY B O 1
ATOM 2411 N N . PRO B 1 130 ? 4.09 15.781 14.602 1 92.06 130 PRO B N 1
ATOM 2412 C CA . PRO B 1 130 ? 3.174 16.922 14.438 1 92.06 130 PRO B CA 1
ATOM 2413 C C . PRO B 1 130 ? 3.385 17.656 13.117 1 92.06 130 PRO B C 1
ATOM 2415 O O . PRO B 1 130 ? 4.527 17.891 12.719 1 92.06 130 PRO B O 1
ATOM 2418 N N . ILE B 1 131 ? 2.348 17.906 12.461 1 92.62 131 ILE B N 1
ATOM 2419 C CA . ILE B 1 131 ? 2.387 18.641 11.203 1 92.62 131 ILE B CA 1
ATOM 2420 C C . ILE B 1 131 ? 1.513 19.891 11.297 1 92.62 131 ILE B C 1
ATOM 2422 O O . ILE B 1 131 ? 0.327 19.797 11.625 1 92.62 131 ILE B O 1
ATOM 2426 N N . SER B 1 132 ? 2.084 21 11.023 1 91.75 132 SER B N 1
ATOM 2427 C CA . SER B 1 132 ? 1.351 22.266 11.078 1 91.75 132 SER B CA 1
ATOM 2428 C C . SER B 1 132 ? 0.449 22.422 9.859 1 91.75 132 SER B C 1
ATOM 2430 O O . SER B 1 132 ? 0.855 22.125 8.734 1 91.75 132 SER B O 1
ATOM 2432 N N . LYS B 1 133 ? -0.807 22.891 10.078 1 93.19 133 LYS B N 1
ATOM 2433 C CA . LYS B 1 133 ? -1.77 23.234 9.039 1 93.19 133 LYS B CA 1
ATOM 2434 C C . LYS B 1 133 ? -2.059 22.016 8.148 1 93.19 133 LYS B C 1
ATOM 2436 O O . LYS B 1 133 ? -2.154 22.156 6.926 1 93.19 133 LYS B O 1
ATOM 2441 N N . LEU B 1 134 ? -2.102 20.906 8.758 1 95.25 134 LEU B N 1
ATOM 2442 C CA . LEU B 1 134 ? -2.352 19.672 8.023 1 95.25 134 LEU B CA 1
ATOM 2443 C C . LEU B 1 134 ? -3.814 19.578 7.605 1 95.25 134 LEU B C 1
ATOM 2445 O O . LEU B 1 134 ? -4.715 19.859 8.398 1 95.25 134 LEU B O 1
ATOM 2449 N N . ALA B 1 135 ? -4.027 19.281 6.332 1 94.19 135 ALA B N 1
ATOM 2450 C CA . ALA B 1 135 ? -5.348 18.906 5.832 1 94.19 135 ALA B CA 1
ATOM 2451 C C . ALA B 1 135 ? -5.418 17.422 5.539 1 94.19 135 ALA B C 1
ATOM 2453 O O . ALA B 1 135 ? -4.488 16.844 4.965 1 94.19 135 ALA B O 1
ATOM 2454 N N . ILE B 1 136 ? -6.516 16.781 5.961 1 93.44 136 ILE B N 1
ATOM 2455 C CA . ILE B 1 136 ? -6.711 15.352 5.738 1 93.44 136 ILE B CA 1
ATOM 2456 C C . ILE B 1 136 ? -8.023 15.125 4.992 1 93.44 136 ILE B C 1
ATOM 2458 O O . ILE B 1 136 ? -9.086 15.531 5.457 1 93.44 136 ILE B O 1
ATOM 2462 N N . CYS B 1 137 ? -7.871 14.461 3.881 1 90.75 137 CYS B N 1
ATOM 2463 C CA . CYS B 1 137 ? -9.031 14.102 3.068 1 90.75 137 CYS B CA 1
ATOM 2464 C C . CYS B 1 137 ? -9.438 12.648 3.316 1 90.75 137 CYS B C 1
ATOM 2466 O O . CYS B 1 137 ? -8.602 11.742 3.229 1 90.75 137 CYS B O 1
ATOM 2468 N N . THR B 1 138 ? -10.664 12.43 3.68 1 87.25 138 THR B N 1
ATOM 2469 C CA . THR B 1 138 ? -11.156 11.094 3.98 1 87.25 138 THR B CA 1
ATOM 2470 C C . THR B 1 138 ? -12.438 10.797 3.197 1 87.25 138 THR B C 1
ATOM 2472 O O . THR B 1 138 ? -13.125 11.719 2.75 1 87.25 138 THR B O 1
ATOM 2475 N N . ASP B 1 139 ? -12.562 9.492 2.959 1 76.12 139 ASP B N 1
ATOM 2476 C CA . ASP B 1 139 ? -13.883 9.109 2.465 1 76.12 139 ASP B CA 1
ATOM 2477 C C . ASP B 1 139 ? -14.922 9.18 3.576 1 76.12 139 ASP B C 1
ATOM 2479 O O . ASP B 1 139 ? -14.578 9.352 4.75 1 76.12 139 ASP B O 1
ATOM 2483 N N . ALA B 1 140 ? -16.125 9.125 3.117 1 65.88 140 ALA B N 1
ATOM 2484 C CA . ALA B 1 140 ? -17.234 9.242 4.07 1 65.88 140 ALA B CA 1
ATOM 2485 C C . ALA B 1 140 ? -17.328 7.996 4.941 1 65.88 140 ALA B C 1
ATOM 2487 O O . ALA B 1 140 ? -18.094 7.078 4.633 1 65.88 140 ALA B O 1
ATOM 2488 N N . CYS B 1 141 ? -16.594 7.84 5.828 1 81.12 141 CYS B N 1
ATOM 2489 C CA . CYS B 1 141 ? -16.594 6.801 6.855 1 81.12 141 CYS B CA 1
ATOM 2490 C C . CYS B 1 141 ? -16.547 7.41 8.25 1 81.12 141 CYS B C 1
ATOM 2492 O O . CYS B 1 141 ? -15.578 8.062 8.617 1 81.12 141 CYS B O 1
ATOM 2494 N N . LYS B 1 142 ? -17.609 7.227 8.961 1 85.31 142 LYS B N 1
ATOM 2495 C CA . LYS B 1 142 ? -17.734 7.84 10.281 1 85.31 142 LYS B CA 1
ATOM 2496 C C . LYS B 1 142 ? -16.578 7.43 11.188 1 85.31 142 LYS B C 1
ATOM 2498 O O . LYS B 1 142 ? -16.047 8.258 11.922 1 85.31 142 LYS B O 1
ATOM 2503 N N . GLY B 1 143 ? -16.219 6.195 11.156 1 91 143 GLY B N 1
ATOM 2504 C CA . GLY B 1 143 ? -15.094 5.723 11.961 1 91 143 GLY B CA 1
ATOM 2505 C C . GLY B 1 143 ? -13.797 6.461 11.672 1 91 143 GLY B C 1
ATOM 2506 O O . GLY B 1 143 ? -13.055 6.805 12.594 1 91 143 GLY B O 1
ATOM 2507 N N . LEU B 1 144 ? -13.555 6.688 10.492 1 92.69 144 LEU B N 1
ATOM 2508 C CA . LEU B 1 144 ? -12.344 7.391 10.078 1 92.69 144 LEU B CA 1
ATOM 2509 C C . LEU B 1 144 ? -12.406 8.859 10.477 1 92.69 144 LEU B C 1
ATOM 2511 O O . LEU B 1 144 ? -11.422 9.414 10.969 1 92.69 144 LEU B O 1
ATOM 2515 N N . GLU B 1 145 ? -13.508 9.477 10.258 1 91.25 145 GLU B N 1
ATOM 2516 C CA . GLU B 1 145 ? -13.68 10.875 10.641 1 91.25 145 GLU B CA 1
ATOM 2517 C C . GLU B 1 145 ? -13.398 11.078 12.125 1 91.25 145 GLU B C 1
ATOM 2519 O O . GLU B 1 145 ? -12.68 12.016 12.5 1 91.25 145 GLU B O 1
ATOM 2524 N N . ASN B 1 146 ? -13.93 10.273 12.906 1 95 146 ASN B N 1
ATOM 2525 C CA . ASN B 1 146 ? -13.727 10.359 14.344 1 95 146 ASN B CA 1
ATOM 2526 C C . ASN B 1 146 ? -12.266 10.133 14.719 1 95 146 ASN B C 1
ATOM 2528 O O . ASN B 1 146 ? -11.727 10.797 15.609 1 95 146 ASN B O 1
ATOM 2532 N N . ALA B 1 147 ? -11.695 9.156 14.102 1 96.31 147 ALA B N 1
ATOM 2533 C CA . ALA B 1 147 ? -10.297 8.844 14.367 1 96.31 147 ALA B CA 1
ATOM 2534 C C . ALA B 1 147 ? -9.391 10.031 14.047 1 96.31 147 ALA B C 1
ATOM 2536 O O . ALA B 1 147 ? -8.461 10.336 14.797 1 96.31 147 ALA B O 1
ATOM 2537 N N . VAL B 1 148 ? -9.648 10.672 12.922 1 94.81 148 VAL B N 1
ATOM 2538 C CA . VAL B 1 148 ? -8.867 11.836 12.523 1 94.81 148 VAL B CA 1
ATOM 2539 C C . VAL B 1 148 ? -8.984 12.93 13.57 1 9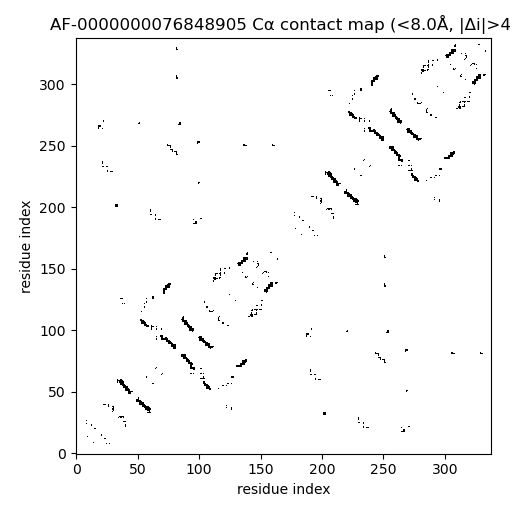4.81 148 VAL B C 1
ATOM 2541 O O . VAL B 1 148 ? -7.984 13.523 13.984 1 94.81 148 VAL B O 1
ATOM 2544 N N . LYS B 1 149 ? -10.172 13.203 14.008 1 94.69 149 LYS B N 1
ATOM 2545 C CA . LYS B 1 149 ? -10.406 14.227 15.016 1 94.69 149 LYS B CA 1
ATOM 2546 C C . LYS B 1 149 ? -9.664 13.898 16.312 1 94.69 149 LYS B C 1
ATOM 2548 O O . LYS B 1 149 ? -9.141 14.797 16.969 1 94.69 149 LYS B O 1
ATOM 2553 N N . LYS B 1 150 ? -9.609 12.703 16.656 1 96.69 150 LYS B N 1
ATOM 2554 C CA . LYS B 1 150 ? -9 12.258 17.906 1 96.69 150 LYS B CA 1
ATOM 2555 C C . LYS B 1 150 ? -7.477 12.336 17.828 1 96.69 150 LYS B C 1
ATOM 2557 O O . LYS B 1 150 ? -6.824 12.758 18.781 1 96.69 150 LYS B O 1
ATOM 2562 N N . VAL B 1 151 ? -6.902 11.922 16.75 1 97.38 151 VAL B N 1
ATOM 2563 C CA . VAL B 1 151 ? -5.461 11.727 16.656 1 97.38 151 VAL B CA 1
ATOM 2564 C C . VAL B 1 151 ? -4.809 12.992 16.094 1 97.38 151 VAL B C 1
ATOM 2566 O O . VAL B 1 151 ? -3.674 13.32 16.438 1 97.38 151 VAL B O 1
ATOM 2569 N N . PHE B 1 152 ? -5.535 13.625 15.18 1 96.19 152 PHE B N 1
ATOM 2570 C CA . PHE B 1 152 ? -5.09 14.875 14.578 1 96.19 152 PHE B CA 1
ATOM 2571 C C . PHE B 1 152 ? -6.105 15.984 14.82 1 96.19 152 PHE B C 1
ATOM 2573 O O . PHE B 1 152 ? -6.664 16.547 13.875 1 96.19 152 PHE B O 1
ATOM 2580 N N . PRO B 1 153 ? -6.152 16.422 15.977 1 94.81 153 PRO B N 1
ATOM 2581 C CA . PRO B 1 153 ? -7.215 17.375 16.328 1 94.81 153 PRO B CA 1
ATOM 2582 C C . PRO B 1 153 ? -7.051 18.719 15.633 1 94.81 153 PRO B C 1
ATOM 2584 O O . PRO B 1 153 ? -8.031 19.438 15.422 1 94.81 153 PRO B O 1
ATOM 2587 N N . GLN B 1 154 ? -5.898 19.062 15.25 1 94.62 154 GLN B N 1
ATOM 2588 C CA . GLN B 1 154 ? -5.664 20.375 14.656 1 94.62 154 GLN B CA 1
ATOM 2589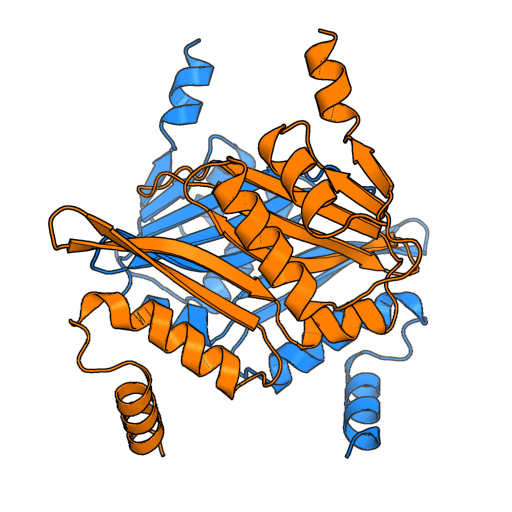 C C . GLN B 1 154 ? -5.77 20.312 13.141 1 94.62 154 GLN B C 1
ATOM 2591 O O . GLN B 1 154 ? -5.715 21.344 12.469 1 94.62 154 GLN B O 1
ATOM 2596 N N . ALA B 1 155 ? -5.898 19.141 12.633 1 94.69 155 ALA B N 1
ATOM 2597 C CA . ALA B 1 155 ? -5.945 19 11.172 1 94.69 155 ALA B CA 1
ATOM 2598 C C . ALA B 1 155 ? -7.312 19.422 10.633 1 94.69 155 ALA B C 1
ATOM 2600 O O . ALA B 1 155 ? -8.336 19.172 11.266 1 94.69 155 ALA B O 1
ATOM 2601 N N . GLU B 1 156 ? -7.277 20.062 9.492 1 93.19 156 GLU B N 1
ATOM 2602 C CA . GLU B 1 156 ? -8.516 20.297 8.766 1 93.19 156 GLU B CA 1
ATOM 2603 C C . GLU B 1 156 ? -9 19.031 8.062 1 93.19 156 GLU B C 1
ATOM 2605 O O . GLU B 1 156 ? -8.258 18.422 7.297 1 93.19 156 GLU B O 1
ATOM 2610 N N . GLN B 1 157 ? -10.164 18.656 8.328 1 90.06 157 GLN B N 1
ATOM 2611 C CA . GLN B 1 157 ? -10.711 17.453 7.695 1 90.06 157 GLN B CA 1
ATOM 2612 C C . GLN B 1 157 ? -11.57 17.812 6.488 1 90.06 157 GLN B C 1
ATOM 2614 O O . GLN B 1 157 ? -12.445 18.672 6.582 1 90.06 157 GLN B O 1
ATOM 2619 N N . ARG B 1 158 ? -11.195 17.156 5.387 1 84.25 158 ARG B N 1
ATOM 2620 C CA . ARG B 1 158 ? -11.945 17.328 4.148 1 84.25 158 ARG B CA 1
ATOM 2621 C C . ARG B 1 158 ? -12.602 16.031 3.709 1 84.25 158 ARG B C 1
ATOM 2623 O O . ARG B 1 158 ? -12 14.961 3.811 1 84.25 158 ARG B O 1
ATOM 2630 N N . GLU B 1 159 ? -13.797 16.078 3.393 1 78.69 159 GLU B N 1
ATOM 2631 C CA . GLU B 1 159 ? -14.5 14.898 2.904 1 78.69 159 GLU B CA 1
ATOM 2632 C C . GLU B 1 159 ? -14.453 14.812 1.382 1 78.69 159 GLU B C 1
ATOM 2634 O O . GLU B 1 159 ? -14.555 15.828 0.695 1 78.69 159 GLU B O 1
ATOM 2639 N N . CYS B 1 160 ? -14.062 13.594 0.999 1 66.94 160 CYS B N 1
ATOM 2640 C CA . CYS B 1 160 ? -13.992 13.383 -0.442 1 66.94 160 CYS B CA 1
ATOM 2641 C C . CYS B 1 160 ? -15.367 13.547 -1.086 1 66.94 160 CYS B C 1
ATOM 2643 O O . CYS B 1 160 ? -16.359 13.047 -0.565 1 66.94 160 CYS B O 1
ATOM 2645 N N . PHE B 1 161 ? -15.461 14.398 -2.129 1 54.66 161 PHE B N 1
ATOM 2646 C CA . PHE B 1 161 ? -16.672 14.766 -2.85 1 54.66 161 PHE B CA 1
ATOM 2647 C C . PHE B 1 161 ? -17.328 13.539 -3.48 1 54.66 161 PHE B C 1
ATOM 2649 O O . PHE B 1 161 ? -18.547 13.477 -3.596 1 54.66 161 PHE B O 1
ATOM 2656 N N . ARG B 1 162 ? -16.531 12.758 -4.008 1 50.59 162 ARG B N 1
ATOM 2657 C CA . ARG B 1 162 ? -17.156 11.633 -4.703 1 50.59 162 ARG B CA 1
ATOM 2658 C C . ARG B 1 162 ? -18.156 10.914 -3.803 1 50.59 162 ARG B C 1
ATOM 2660 O O . ARG B 1 162 ? -19.172 10.414 -4.281 1 50.59 162 ARG B O 1
ATOM 2667 N N . HIS B 1 163 ? -17.906 10.68 -2.66 1 49.88 163 HIS B N 1
ATOM 2668 C CA . HIS B 1 163 ? -18.891 10.078 -1.779 1 49.88 163 HIS B CA 1
ATOM 2669 C C . HIS B 1 163 ? -19.953 11.094 -1.367 1 49.88 163 HIS B C 1
ATOM 2671 O O . HIS B 1 163 ? -21.078 10.719 -1.045 1 49.88 163 HIS B O 1
ATOM 2677 N N . LEU B 1 164 ? -19.609 12.336 -1.396 1 41.75 164 LEU B N 1
ATOM 2678 C CA . LEU B 1 164 ? -20.672 13.312 -1.157 1 41.75 164 LEU B CA 1
ATOM 2679 C C . LEU B 1 164 ? -21.812 13.125 -2.148 1 41.75 164 LEU B C 1
ATOM 2681 O O . LEU B 1 164 ? -22.984 13.258 -1.784 1 41.75 164 LEU B O 1
ATOM 2685 N N . MET B 1 165 ? -21.375 12.797 -3.309 1 38.31 165 MET B N 1
ATOM 2686 C CA . MET B 1 165 ? -22.453 12.703 -4.301 1 38.31 165 MET B CA 1
ATOM 2687 C C . MET B 1 165 ? -23.25 11.414 -4.121 1 38.31 165 MET B C 1
ATOM 2689 O O . MET B 1 165 ? -24.406 11.336 -4.539 1 38.31 165 MET B O 1
ATOM 2693 N N . GLN B 1 166 ? -22.609 10.422 -3.738 1 39.28 166 GLN B N 1
ATOM 2694 C CA . GLN B 1 166 ? -23.453 9.25 -3.543 1 39.28 166 GLN B CA 1
ATOM 2695 C C . GLN B 1 166 ? -24.484 9.492 -2.459 1 39.28 166 GLN B C 1
ATOM 2697 O O . GLN B 1 166 ? -25.562 8.875 -2.463 1 39.28 166 GLN B O 1
ATOM 2702 N N . ASN B 1 167 ? -24.141 10.148 -1.5 1 35.84 167 ASN B N 1
ATOM 2703 C CA . ASN B 1 167 ? -25.203 10.453 -0.541 1 35.84 167 ASN B CA 1
ATOM 2704 C C . ASN B 1 167 ? -26.281 11.32 -1.166 1 35.84 167 ASN B C 1
ATOM 2706 O O . ASN B 1 167 ? -27.359 11.5 -0.578 1 35.84 167 ASN B O 1
ATOM 2710 N N . PHE B 1 168 ? -26 12.047 -2.051 1 34.22 168 PHE B N 1
ATOM 2711 C CA . PHE B 1 168 ? -27.094 12.836 -2.613 1 34.22 168 PHE B CA 1
ATOM 2712 C C . PHE B 1 168 ? -27.844 12.047 -3.666 1 34.22 168 PHE B C 1
ATOM 2714 O O . PHE B 1 168 ? -28.859 12.516 -4.199 1 34.22 168 PHE B O 1
ATOM 2721 N N . SER B 1 169 ? -27.188 10.953 -4.07 1 32.16 169 SER B N 1
ATOM 2722 C CA . SER B 1 169 ? -28.141 10.289 -4.949 1 32.16 169 SER B CA 1
ATOM 2723 C C . SER B 1 169 ? -29.016 9.305 -4.176 1 32.16 169 SER B C 1
ATOM 2725 O O . SER B 1 169 ? -28.578 8.711 -3.193 1 32.16 169 SER B O 1
#